Protein AF-A0A9X1ZXD3-F1 (afdb_monomer_lite)

Radius of gyration: 43.5 Å; chains: 1; bounding box: 92×56×124 Å

Structure (mmCIF, N/CA/C/O backbone):
data_AF-A0A9X1ZXD3-F1
#
_entry.id   AF-A0A9X1ZXD3-F1
#
loop_
_atom_site.group_PDB
_atom_site.id
_atom_site.type_symbol
_atom_site.label_atom_id
_atom_site.label_alt_id
_atom_site.label_comp_id
_atom_site.label_asym_id
_atom_site.label_entity_id
_atom_site.label_seq_id
_atom_site.pdbx_PDB_ins_code
_atom_site.Cartn_x
_atom_site.Cartn_y
_atom_site.Cartn_z
_atom_site.occupancy
_atom_site.B_iso_or_equiv
_atom_site.auth_seq_id
_atom_site.auth_comp_id
_atom_site.auth_asym_id
_atom_site.auth_atom_id
_atom_site.pdbx_PDB_model_num
ATOM 1 N N . MET A 1 1 ? 67.446 -4.589 7.285 1.00 44.38 1 MET A N 1
ATOM 2 C CA . MET A 1 1 ? 66.565 -4.029 8.328 1.00 44.38 1 MET A CA 1
ATOM 3 C C . MET A 1 1 ? 65.284 -4.842 8.315 1.00 44.38 1 MET A C 1
ATOM 5 O O . MET A 1 1 ? 64.485 -4.699 7.401 1.00 44.38 1 MET A O 1
ATOM 9 N N . LYS A 1 2 ? 65.212 -5.831 9.207 1.00 37.94 2 LYS A N 1
ATOM 10 C CA . LYS A 1 2 ? 64.092 -6.757 9.389 1.00 37.94 2 LYS A CA 1
ATOM 11 C C . LYS A 1 2 ? 63.775 -6.697 10.885 1.00 37.94 2 LYS A C 1
ATOM 13 O O . LYS A 1 2 ? 64.575 -7.209 11.658 1.00 37.94 2 LYS A O 1
ATOM 18 N N . ASP A 1 3 ? 62.661 -6.077 11.255 1.00 40.84 3 ASP A N 1
ATOM 19 C CA . ASP A 1 3 ? 62.151 -6.035 12.632 1.00 40.84 3 ASP A CA 1
ATOM 20 C C . ASP A 1 3 ? 60.963 -7.016 12.688 1.00 40.84 3 ASP A C 1
ATOM 22 O O . ASP A 1 3 ? 60.051 -6.931 11.869 1.00 40.84 3 ASP A O 1
ATOM 26 N N . ALA A 1 4 ? 61.058 -8.159 13.372 1.00 43.88 4 ALA A N 1
ATOM 27 C CA . ALA A 1 4 ? 60.977 -8.370 14.822 1.00 43.88 4 ALA A CA 1
ATOM 28 C C . ALA A 1 4 ? 59.548 -8.181 15.374 1.00 43.88 4 ALA A C 1
ATOM 30 O O . ALA A 1 4 ? 59.196 -7.128 15.894 1.00 43.88 4 ALA A O 1
ATOM 31 N N . VAL A 1 5 ? 58.738 -9.249 15.309 1.00 49.16 5 VAL A N 1
ATOM 32 C CA . VAL A 1 5 ? 57.587 -9.454 16.204 1.00 49.16 5 VAL A CA 1
ATOM 33 C C . VAL A 1 5 ? 57.751 -10.814 16.886 1.00 49.16 5 VAL A C 1
ATOM 35 O O . VAL A 1 5 ? 57.663 -11.872 16.270 1.00 49.16 5 VAL A O 1
ATOM 38 N N . THR A 1 6 ? 58.082 -10.697 18.166 1.00 50.41 6 THR A N 1
ATOM 39 C CA . THR A 1 6 ? 58.000 -11.617 19.305 1.00 50.41 6 THR A CA 1
ATOM 40 C C . THR A 1 6 ? 57.277 -12.955 19.099 1.00 50.41 6 THR A C 1
ATOM 42 O O . THR A 1 6 ? 56.049 -13.036 19.037 1.00 50.41 6 THR A O 1
ATOM 45 N N . GLY A 1 7 ? 58.073 -14.028 19.128 1.00 39.75 7 GLY A N 1
ATOM 46 C CA . GLY A 1 7 ? 57.625 -15.385 19.425 1.00 39.75 7 GLY A CA 1
ATOM 47 C C . GLY A 1 7 ? 57.276 -15.539 20.908 1.00 39.75 7 GLY A C 1
ATOM 48 O O . GLY A 1 7 ? 57.939 -14.979 21.778 1.00 39.75 7 GLY A O 1
ATOM 49 N N . ARG A 1 8 ? 56.200 -16.280 21.187 1.00 46.81 8 ARG A N 1
ATOM 50 C CA . ARG A 1 8 ? 55.873 -16.774 22.528 1.00 46.81 8 ARG A CA 1
ATOM 51 C C . ARG A 1 8 ? 56.602 -18.090 22.757 1.00 46.81 8 ARG A C 1
ATOM 53 O O . ARG A 1 8 ? 56.321 -19.070 22.071 1.00 46.81 8 ARG A O 1
ATOM 60 N N . ASP A 1 9 ? 57.476 -18.086 23.752 1.00 39.25 9 ASP A N 1
ATOM 61 C CA . ASP A 1 9 ? 58.086 -19.270 24.339 1.00 39.25 9 ASP A CA 1
ATOM 62 C C . ASP A 1 9 ? 57.035 -20.116 25.068 1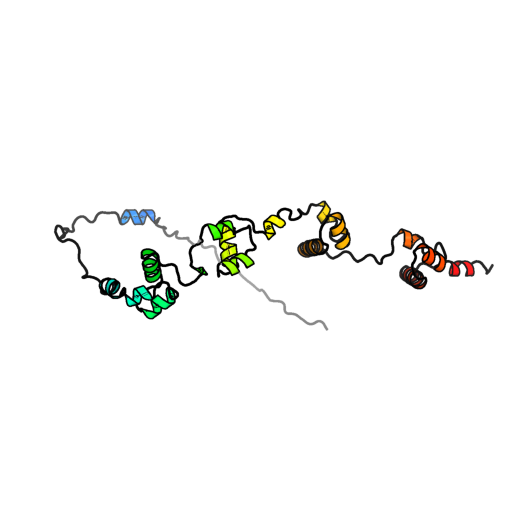.00 39.25 9 ASP A C 1
ATOM 64 O O . ASP A 1 9 ? 56.362 -19.648 25.986 1.00 39.25 9 ASP A O 1
ATOM 68 N N . PHE A 1 10 ? 56.921 -21.384 24.675 1.00 40.75 10 PHE A N 1
ATOM 69 C CA . PHE A 1 10 ? 56.277 -22.429 25.465 1.00 40.75 10 PHE A CA 1
ATOM 70 C C . PHE A 1 10 ? 57.302 -23.537 25.718 1.00 40.75 10 PHE A C 1
ATOM 72 O O . PHE A 1 10 ? 57.545 -24.412 24.891 1.00 40.75 10 PHE A O 1
ATOM 79 N N . ALA A 1 11 ? 57.898 -23.478 26.899 1.00 44.34 11 ALA A N 1
ATOM 80 C CA . ALA A 1 11 ? 58.634 -24.541 27.568 1.00 44.34 11 ALA A CA 1
ATOM 81 C C . ALA A 1 11 ? 57.957 -24.699 28.946 1.00 44.34 11 ALA A C 1
ATOM 83 O O . ALA A 1 11 ? 57.566 -23.696 29.528 1.00 44.34 11 ALA A O 1
ATOM 84 N N . ARG A 1 12 ? 57.771 -25.856 29.581 1.00 43.25 12 ARG A N 1
ATOM 85 C CA . ARG A 1 12 ? 57.983 -27.281 29.303 1.00 43.25 12 ARG A CA 1
ATOM 86 C C . ARG A 1 12 ? 57.377 -28.017 30.533 1.00 43.25 12 ARG A C 1
ATOM 88 O O . ARG A 1 12 ? 57.429 -27.448 31.616 1.00 43.25 12 ARG A O 1
ATOM 95 N N . LEU A 1 13 ? 56.970 -29.288 30.379 1.00 40.47 13 LEU A N 1
ATOM 96 C CA . LEU A 1 13 ? 56.797 -30.327 31.436 1.00 40.47 13 LEU A CA 1
ATOM 97 C C . LEU A 1 13 ? 55.589 -30.155 32.389 1.00 40.47 13 LEU A C 1
ATOM 99 O O . LEU A 1 13 ? 55.351 -29.074 32.897 1.00 40.47 13 LEU A O 1
ATOM 103 N N . GLY A 1 14 ? 54.784 -31.163 32.734 1.00 43.91 14 GLY A N 1
ATOM 104 C CA . GLY A 1 14 ? 54.810 -32.617 32.543 1.00 43.91 14 GLY A CA 1
ATOM 105 C C . GLY A 1 14 ? 53.482 -33.228 33.062 1.00 43.91 14 GLY A C 1
ATOM 106 O O . GLY A 1 14 ? 52.604 -32.477 33.490 1.00 43.91 14 GLY A O 1
ATOM 107 N N . PRO A 1 15 ? 53.295 -34.559 32.986 1.00 51.62 15 PRO A N 1
ATOM 108 C CA . PRO A 1 15 ? 51.987 -35.207 33.072 1.00 51.62 15 PRO A CA 1
ATOM 109 C C . PRO A 1 15 ? 51.584 -35.503 34.524 1.00 51.62 15 PRO A C 1
ATOM 111 O O . PRO 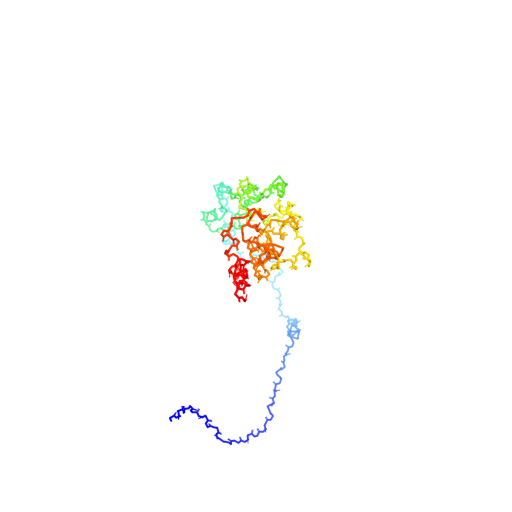A 1 15 ? 52.299 -36.187 35.252 1.00 51.62 15 PRO A O 1
ATOM 114 N N . GLY A 1 16 ? 50.425 -34.991 34.938 1.00 43.16 16 GLY A N 1
ATOM 115 C CA . GLY A 1 16 ? 49.830 -35.242 36.249 1.00 43.16 16 GLY A CA 1
ATOM 116 C C . GLY A 1 16 ? 48.650 -36.202 36.147 1.00 43.16 16 GLY A C 1
ATOM 117 O O . GLY A 1 16 ? 47.578 -35.796 35.718 1.00 43.16 16 GLY A O 1
ATOM 118 N N . ALA A 1 17 ? 48.916 -37.452 36.524 1.00 45.72 17 ALA A N 1
ATOM 119 C CA . ALA A 1 17 ? 48.040 -38.433 37.167 1.00 45.72 17 ALA A CA 1
ATOM 120 C C . ALA A 1 17 ? 46.519 -38.369 36.910 1.00 45.72 17 ALA A C 1
ATOM 122 O O . ALA A 1 17 ? 45.809 -37.489 37.400 1.00 45.72 17 ALA A O 1
ATOM 123 N N . ASP A 1 18 ? 46.032 -39.431 36.263 1.00 51.12 18 ASP A N 1
ATOM 124 C CA . ASP A 1 18 ? 44.675 -39.953 36.398 1.00 51.12 18 ASP A CA 1
ATOM 125 C C . ASP A 1 18 ? 44.270 -40.078 37.875 1.00 51.12 18 ASP A C 1
ATOM 127 O O . ASP A 1 18 ? 44.879 -40.818 38.650 1.00 51.12 18 ASP A O 1
ATOM 131 N N . ALA A 1 19 ? 43.187 -39.397 38.239 1.00 49.25 19 ALA A N 1
ATOM 132 C CA . ALA A 1 19 ? 42.372 -39.715 39.401 1.00 49.25 19 ALA A CA 1
ATOM 133 C C . ALA A 1 19 ? 40.900 -39.654 38.961 1.00 49.25 19 ALA A C 1
ATOM 135 O O . ALA A 1 19 ? 40.465 -38.612 38.454 1.00 49.25 19 ALA A O 1
ATOM 136 N N . PRO A 1 20 ? 40.111 -40.732 39.117 1.00 46.81 20 PRO A N 1
ATOM 137 C CA . PRO A 1 20 ? 38.702 -40.703 38.769 1.00 46.81 20 PRO A CA 1
ATOM 138 C C . PRO A 1 20 ? 37.976 -39.778 39.748 1.00 46.81 20 PRO A C 1
ATOM 140 O O . PRO A 1 20 ? 37.927 -40.025 40.952 1.00 46.81 20 PRO A O 1
ATOM 143 N N . ARG A 1 21 ? 37.405 -38.686 39.235 1.00 47.81 21 ARG A N 1
ATOM 144 C CA . ARG A 1 21 ? 36.412 -37.914 39.984 1.00 47.81 21 ARG A CA 1
ATOM 145 C C . ARG A 1 21 ? 35.148 -38.760 40.072 1.00 47.81 21 ARG A C 1
ATOM 147 O O . ARG A 1 21 ? 34.400 -38.839 39.102 1.00 47.81 21 ARG A O 1
ATOM 154 N N . GLU A 1 22 ? 34.922 -39.367 41.232 1.00 49.09 22 GLU A N 1
ATOM 155 C CA . GLU A 1 22 ? 33.606 -39.840 41.657 1.00 49.09 22 GLU A CA 1
ATOM 156 C C . GLU A 1 22 ? 32.599 -38.692 41.513 1.00 49.09 22 GLU A C 1
ATOM 158 O O . GLU A 1 22 ? 32.555 -37.744 42.301 1.00 49.09 22 GLU A O 1
ATOM 163 N N . THR A 1 23 ? 31.787 -38.749 40.463 1.00 48.66 23 THR A N 1
ATOM 164 C CA . THR A 1 23 ? 30.563 -37.965 40.374 1.00 48.66 23 THR A CA 1
ATOM 165 C C . THR A 1 23 ? 29.556 -38.614 41.307 1.00 48.66 23 THR A C 1
ATOM 167 O O . THR A 1 23 ? 28.852 -39.544 40.924 1.00 48.66 23 THR A O 1
ATOM 170 N N . ALA A 1 24 ? 29.505 -38.138 42.549 1.00 49.12 24 ALA A N 1
ATOM 171 C CA . ALA A 1 24 ? 28.394 -38.416 43.443 1.00 49.12 24 ALA A CA 1
ATOM 172 C C . ALA A 1 24 ? 27.108 -37.855 42.808 1.00 49.12 24 ALA A C 1
ATOM 174 O O . ALA A 1 24 ? 26.827 -36.655 42.884 1.00 49.12 24 ALA A O 1
ATOM 175 N N . GLU A 1 25 ? 26.352 -38.718 42.129 1.00 52.53 25 GLU A N 1
ATOM 176 C CA . GLU A 1 25 ? 24.991 -38.431 41.693 1.00 52.53 25 GLU A CA 1
ATOM 177 C C . GLU A 1 25 ? 24.150 -38.132 42.937 1.00 52.53 25 GLU A C 1
ATOM 179 O O . GLU A 1 25 ? 23.844 -39.004 43.749 1.00 52.53 25 GLU A O 1
ATOM 184 N N . LYS A 1 26 ? 23.807 -36.856 43.128 1.00 54.88 26 LYS A N 1
ATOM 185 C CA . LYS A 1 26 ? 22.839 -36.456 44.148 1.00 54.88 26 LYS A CA 1
ATOM 186 C C . LYS A 1 26 ? 21.489 -37.076 43.773 1.00 54.88 26 LYS A C 1
ATOM 188 O O . LYS A 1 26 ? 21.043 -36.838 42.650 1.00 54.88 26 LYS A O 1
ATOM 193 N N . PRO A 1 27 ? 20.808 -37.802 44.676 1.00 53.09 27 PRO A N 1
ATOM 194 C CA . PRO A 1 27 ? 19.500 -38.358 44.376 1.00 53.09 27 PRO A CA 1
ATOM 195 C C . PRO A 1 27 ? 18.504 -37.205 44.226 1.00 53.09 27 PRO A C 1
ATOM 197 O O . PRO A 1 27 ? 18.079 -36.582 45.199 1.00 53.09 27 PRO A O 1
ATOM 200 N N . THR A 1 28 ? 18.151 -36.879 42.986 1.00 61.16 28 THR A N 1
ATOM 201 C CA . THR A 1 28 ? 17.033 -35.998 42.664 1.00 61.16 28 THR A CA 1
ATOM 202 C C . THR A 1 28 ? 15.752 -36.744 42.993 1.00 61.16 28 THR A C 1
ATOM 204 O O . THR A 1 28 ? 15.216 -37.497 42.183 1.00 61.16 28 THR A O 1
ATOM 207 N N . LEU A 1 29 ? 15.256 -36.536 44.213 1.00 59.53 29 LEU A N 1
ATOM 208 C CA . LEU A 1 29 ? 13.895 -36.908 44.576 1.00 59.53 29 LEU A CA 1
ATOM 209 C C . LEU A 1 29 ? 12.948 -36.281 43.547 1.00 59.53 29 LEU A C 1
ATOM 211 O O . LEU A 1 29 ? 12.863 -35.056 43.419 1.00 59.53 29 LEU A O 1
ATOM 215 N N . ARG A 1 30 ? 12.275 -37.133 42.766 1.00 64.06 30 ARG A N 1
ATOM 216 C CA . ARG A 1 30 ? 11.235 -36.708 41.826 1.00 64.06 30 ARG A CA 1
ATOM 217 C C . ARG A 1 30 ? 10.173 -35.975 42.637 1.00 64.06 30 ARG A C 1
ATOM 219 O O . ARG A 1 30 ? 9.709 -36.497 43.645 1.00 64.06 30 ARG A O 1
ATOM 226 N N . PHE A 1 31 ? 9.791 -34.784 42.188 1.00 56.19 31 PHE A N 1
ATOM 227 C CA . PHE A 1 31 ? 8.790 -33.924 42.829 1.00 56.19 31 PHE A CA 1
ATOM 228 C C . PHE A 1 31 ? 7.513 -34.691 43.239 1.00 56.19 31 PHE A C 1
ATOM 230 O O . PHE A 1 31 ? 6.941 -34.430 44.294 1.00 56.19 31 PHE A O 1
ATOM 237 N N . ASP A 1 32 ? 7.146 -35.719 42.473 1.00 58.44 32 ASP A N 1
ATOM 238 C CA . ASP A 1 32 ? 6.006 -36.601 42.735 1.00 58.44 32 ASP A CA 1
ATOM 239 C C . ASP A 1 32 ? 6.130 -37.414 44.043 1.00 58.44 32 ASP A C 1
ATOM 241 O O . ASP A 1 32 ? 5.133 -37.631 44.731 1.00 58.44 32 ASP A O 1
ATOM 245 N N . GLN A 1 33 ? 7.344 -37.819 44.443 1.00 60.97 33 GLN A N 1
ATOM 246 C CA . GLN A 1 33 ? 7.588 -38.510 45.721 1.00 60.97 33 GLN A CA 1
ATOM 247 C C . GLN A 1 33 ? 7.460 -37.566 46.924 1.00 60.97 33 GLN A C 1
ATOM 249 O O . GLN A 1 33 ? 7.032 -37.992 47.995 1.00 60.97 33 GLN A O 1
ATOM 254 N N . LEU A 1 34 ? 7.766 -36.278 46.746 1.00 58.00 34 LEU A N 1
ATOM 255 C CA . LEU A 1 34 ? 7.649 -35.274 47.806 1.00 58.00 34 LEU A CA 1
ATOM 256 C C . LEU A 1 34 ? 6.178 -34.973 48.142 1.00 58.00 34 LEU A C 1
ATOM 258 O O . LEU A 1 34 ? 5.826 -34.781 49.304 1.00 58.00 34 LEU A O 1
ATOM 262 N N . ILE A 1 35 ? 5.306 -34.985 47.129 1.00 62.28 35 ILE A N 1
ATOM 263 C CA . ILE A 1 35 ? 3.857 -34.810 47.304 1.00 62.28 35 ILE A CA 1
ATOM 264 C C . ILE A 1 35 ? 3.244 -36.006 48.043 1.00 62.28 35 ILE A C 1
ATOM 266 O O . ILE A 1 35 ? 2.410 -35.815 48.927 1.00 62.28 35 ILE A O 1
ATOM 270 N N . ALA A 1 36 ? 3.696 -37.228 47.748 1.00 59.53 36 ALA A N 1
ATOM 271 C CA . ALA A 1 36 ? 3.225 -38.431 48.437 1.00 59.53 36 ALA A CA 1
ATOM 272 C C . ALA A 1 36 ? 3.595 -38.441 49.933 1.00 59.53 36 ALA A C 1
ATOM 274 O O . ALA A 1 36 ? 2.821 -38.924 50.757 1.00 59.53 36 ALA A O 1
ATOM 275 N N . GLN A 1 37 ? 4.741 -37.860 50.301 1.00 57.69 37 GLN A N 1
ATOM 276 C CA . GLN A 1 37 ? 5.218 -37.823 51.687 1.00 57.69 37 GLN A CA 1
ATOM 277 C C . GLN A 1 37 ? 4.507 -36.766 52.554 1.00 57.69 37 GLN A C 1
ATOM 279 O O . GLN A 1 37 ? 4.469 -36.897 53.775 1.00 57.69 37 GLN A O 1
ATOM 284 N N . LEU A 1 38 ? 3.890 -35.754 51.933 1.00 58.75 38 LEU A N 1
ATOM 285 C CA . LEU A 1 38 ? 3.085 -34.722 52.606 1.00 58.75 38 LEU A CA 1
ATOM 286 C C . LEU A 1 38 ? 1.583 -35.058 52.671 1.00 58.75 38 LEU A C 1
ATOM 288 O O . LEU A 1 38 ? 0.823 -34.329 53.303 1.00 58.75 38 LEU A O 1
ATOM 292 N N . ALA A 1 39 ? 1.151 -36.153 52.041 1.00 52.59 39 ALA A N 1
ATOM 293 C CA . ALA A 1 39 ? -0.245 -36.591 51.990 1.00 52.59 39 ALA A CA 1
ATOM 294 C C . ALA A 1 39 ? -0.632 -37.584 53.109 1.00 52.59 39 ALA A C 1
ATOM 296 O O . ALA A 1 39 ? -1.693 -38.204 53.040 1.00 52.59 39 ALA A O 1
ATOM 297 N N . ALA A 1 40 ? 0.200 -37.753 54.142 1.00 52.34 40 ALA A N 1
ATOM 298 C CA . ALA A 1 40 ? -0.186 -38.510 55.330 1.00 52.34 40 ALA A CA 1
ATOM 299 C C . ALA A 1 40 ? -1.170 -37.678 56.182 1.00 52.34 40 ALA A C 1
ATOM 301 O O . ALA A 1 40 ? -0.837 -36.552 56.562 1.00 52.34 40 ALA A O 1
ATOM 302 N N . PRO A 1 41 ? -2.371 -38.187 56.514 1.00 50.78 41 PRO A N 1
ATOM 303 C CA . PRO A 1 41 ? -3.299 -37.461 57.366 1.00 50.78 41 PRO A CA 1
ATOM 304 C C . PRO A 1 41 ? -2.765 -37.459 58.801 1.00 50.78 41 PRO A C 1
ATOM 306 O O . PRO A 1 41 ? -2.709 -38.500 59.458 1.00 50.78 41 PRO A O 1
ATOM 309 N N . ALA A 1 42 ? -2.388 -36.281 59.301 1.00 45.31 42 ALA A N 1
ATOM 310 C CA . ALA A 1 42 ? -2.173 -36.065 60.724 1.00 45.31 42 ALA A CA 1
ATOM 311 C C . ALA A 1 42 ? -3.496 -36.338 61.459 1.00 45.31 42 ALA A C 1
ATOM 313 O O . ALA A 1 42 ? -4.389 -35.495 61.527 1.00 45.31 42 ALA A O 1
ATOM 314 N N . SER A 1 43 ? -3.641 -37.562 61.958 1.00 54.66 43 SER A N 1
ATOM 315 C CA . SER A 1 43 ? -4.737 -37.951 62.834 1.00 54.66 43 SER A CA 1
ATOM 316 C C . SER A 1 43 ? -4.493 -37.313 64.197 1.00 54.66 43 SER A C 1
ATOM 318 O O . SER A 1 43 ? -3.499 -37.632 64.845 1.00 54.66 43 SER A O 1
ATOM 320 N N . GLY A 1 44 ? -5.385 -36.419 64.627 1.00 56.12 44 GLY A N 1
ATOM 321 C CA . GLY A 1 44 ? -5.430 -35.982 66.025 1.00 56.12 44 GLY A CA 1
ATOM 322 C C . GLY A 1 44 ? -5.404 -34.479 66.285 1.00 56.12 44 GLY A C 1
ATOM 323 O O . GLY A 1 44 ? -4.739 -34.051 67.223 1.00 56.12 44 GLY A O 1
ATOM 324 N N . VAL A 1 45 ? -6.158 -33.671 65.537 1.00 48.41 45 VAL A N 1
ATOM 325 C CA . VAL A 1 45 ? -6.558 -32.345 66.034 1.00 48.41 45 VAL A CA 1
ATOM 326 C C . VAL A 1 45 ? -8.078 -32.274 66.002 1.00 48.41 45 VAL A C 1
ATOM 328 O O . VAL A 1 45 ? -8.684 -32.343 64.936 1.00 48.41 45 VAL A O 1
ATOM 331 N N . ALA A 1 46 ? -8.693 -32.212 67.183 1.00 48.31 46 ALA A N 1
ATOM 332 C CA . ALA A 1 46 ? -10.124 -31.990 67.319 1.00 48.31 46 ALA A CA 1
ATOM 333 C C . ALA A 1 46 ? -10.485 -30.645 66.674 1.00 48.31 46 ALA A C 1
ATOM 335 O O . ALA A 1 46 ? -9.904 -29.620 67.024 1.00 48.31 46 ALA A O 1
ATOM 336 N N . ASP A 1 47 ? -11.419 -30.672 65.727 1.00 48.34 47 ASP A N 1
ATOM 337 C CA . ASP A 1 47 ? -11.979 -29.505 65.048 1.00 48.34 47 ASP A CA 1
ATOM 338 C C . ASP A 1 47 ? -12.949 -28.770 65.992 1.00 48.34 47 ASP A C 1
ATOM 340 O O . ASP A 1 47 ? -14.043 -29.282 66.256 1.00 48.34 47 ASP A O 1
ATOM 344 N N . PRO A 1 48 ? -12.613 -27.576 66.519 1.00 51.34 48 PRO A N 1
ATOM 345 C CA . PRO A 1 48 ? -13.532 -26.805 67.329 1.00 51.34 48 PRO A CA 1
ATOM 346 C C . PRO A 1 48 ? -14.285 -25.829 66.421 1.00 51.34 48 PRO A C 1
ATOM 348 O O . PRO A 1 48 ? -14.136 -24.616 66.553 1.00 51.34 48 PRO A O 1
ATOM 351 N N . SER A 1 49 ? -15.058 -26.320 65.449 1.00 52.34 49 SER A N 1
ATOM 352 C CA . SER A 1 49 ? -15.886 -25.425 64.630 1.00 52.34 49 SER A CA 1
ATOM 353 C C . SER A 1 49 ? -17.148 -26.045 64.027 1.00 52.34 49 SER A C 1
ATOM 355 O O . SER A 1 49 ? -17.570 -25.694 62.930 1.00 52.34 49 SER A O 1
ATOM 357 N N . HIS A 1 50 ? -17.865 -26.862 64.799 1.00 47.91 50 HIS A N 1
ATOM 358 C CA . HIS A 1 50 ? -19.299 -27.050 64.560 1.00 47.91 50 HIS A CA 1
ATOM 359 C C . HIS A 1 50 ? -20.081 -25.941 65.281 1.00 47.91 50 HIS A C 1
ATOM 361 O O . HIS A 1 50 ? -20.424 -26.087 66.450 1.00 47.91 50 HIS A O 1
ATOM 367 N N . GLY A 1 51 ? -20.352 -24.819 64.598 1.00 46.72 51 GLY A N 1
ATOM 368 C CA . GLY A 1 51 ? -21.404 -23.894 65.055 1.00 46.72 51 GLY A CA 1
ATOM 369 C C . GLY A 1 51 ? -21.187 -22.384 64.937 1.00 46.72 51 GLY A C 1
ATOM 370 O O . GLY A 1 51 ? -21.960 -21.645 65.538 1.00 46.72 51 GLY A O 1
ATOM 371 N N . GLN A 1 52 ? -20.209 -21.875 64.183 1.00 46.28 52 GLN A N 1
ATOM 372 C CA . GLN A 1 52 ? -20.130 -20.429 63.925 1.00 46.28 52 GLN A CA 1
ATOM 373 C C . GLN A 1 52 ? -19.946 -20.138 62.438 1.00 46.28 52 GLN A C 1
ATOM 375 O O . GLN A 1 52 ? -18.882 -20.352 61.862 1.00 46.28 52 GLN A O 1
ATOM 380 N N . ALA A 1 53 ? -21.011 -19.623 61.817 1.00 44.62 53 ALA A N 1
ATOM 381 C CA . ALA A 1 53 ? -20.962 -19.032 60.489 1.00 44.62 53 ALA A CA 1
ATOM 382 C C . ALA A 1 53 ? -19.836 -17.987 60.442 1.00 44.62 53 ALA A C 1
ATOM 384 O O . ALA A 1 53 ? -19.822 -17.024 61.210 1.00 44.62 53 ALA A O 1
ATOM 385 N N . GLY A 1 54 ? -18.863 -18.210 59.561 1.00 45.69 54 GLY A N 1
ATOM 386 C CA . GLY A 1 54 ? -17.640 -17.426 59.505 1.00 45.69 54 GLY A CA 1
ATOM 387 C C . GLY A 1 54 ? -17.886 -15.932 59.292 1.00 45.69 54 GLY A C 1
ATOM 388 O O . GLY A 1 54 ? -18.269 -15.501 58.207 1.00 45.69 54 GLY A O 1
ATOM 389 N N . ARG A 1 55 ? -17.538 -15.125 60.296 1.00 56.75 55 ARG A N 1
ATOM 390 C CA . ARG A 1 55 ? -17.059 -13.750 60.104 1.00 56.75 55 ARG A CA 1
ATOM 391 C C . ARG A 1 55 ? -15.815 -13.527 60.958 1.00 56.75 55 ARG A C 1
ATOM 393 O O . ARG A 1 55 ? -15.905 -13.085 62.094 1.00 56.75 55 ARG A O 1
ATOM 400 N N . ARG A 1 56 ? -14.640 -13.861 60.407 1.00 51.97 56 ARG A N 1
ATOM 401 C CA . ARG A 1 56 ? -13.340 -13.635 61.074 1.00 51.97 56 ARG A CA 1
ATOM 402 C C . ARG A 1 56 ? -12.826 -12.195 60.972 1.00 51.97 56 ARG A C 1
ATOM 404 O O . ARG A 1 56 ? -11.992 -11.794 61.768 1.00 51.97 56 ARG A O 1
ATOM 411 N N . TYR A 1 57 ? -13.340 -11.412 60.032 1.00 48.34 57 TYR A N 1
ATOM 412 C CA . TYR A 1 57 ? -13.103 -9.976 59.943 1.00 48.34 57 TYR A CA 1
ATOM 413 C C . TYR A 1 57 ? -14.470 -9.294 59.853 1.00 48.34 57 TYR A C 1
ATOM 415 O O . TYR A 1 57 ? -15.347 -9.771 59.128 1.00 48.34 57 TYR A O 1
ATOM 423 N N . GLY A 1 58 ? -14.666 -8.196 60.592 1.00 54.62 58 GLY A N 1
ATOM 424 C CA . GLY A 1 58 ? -15.765 -7.266 60.310 1.00 54.62 58 GLY A CA 1
ATOM 425 C C . GLY A 1 58 ? -15.688 -6.772 58.855 1.00 54.62 58 GLY A C 1
ATOM 426 O O . GLY A 1 58 ? -14.666 -7.008 58.201 1.00 54.62 58 GLY A O 1
ATOM 427 N N . PRO A 1 59 ? -16.733 -6.107 58.323 1.00 53.19 59 PRO A N 1
ATOM 428 C CA . PRO A 1 59 ? -16.698 -5.595 56.956 1.00 53.19 59 PRO A CA 1
ATOM 429 C C . PRO A 1 59 ? -15.411 -4.798 56.779 1.00 53.19 59 PRO A C 1
ATOM 431 O O . PRO A 1 59 ? -15.104 -3.900 57.568 1.00 53.19 59 PRO A O 1
ATOM 434 N N . SER A 1 60 ? -14.607 -5.187 55.795 1.00 55.28 60 SER A N 1
ATOM 435 C CA . SER A 1 60 ? -13.332 -4.524 55.573 1.00 55.28 60 SER A CA 1
ATOM 436 C C . SER A 1 60 ? -13.596 -3.029 55.352 1.00 55.28 60 SER A C 1
ATOM 438 O O . SER A 1 60 ? -14.586 -2.654 54.721 1.00 55.28 60 SER A O 1
ATOM 440 N N . ILE A 1 61 ? -12.706 -2.140 55.808 1.00 54.78 61 ILE A N 1
ATOM 441 C CA . ILE A 1 61 ? -12.808 -0.692 55.508 1.00 54.78 61 ILE A CA 1
ATOM 442 C C . ILE A 1 61 ? -12.942 -0.443 53.984 1.00 54.78 61 ILE A C 1
ATOM 444 O O . ILE A 1 61 ? -13.492 0.564 53.540 1.00 54.78 61 ILE A O 1
ATOM 448 N N . ARG A 1 62 ? -12.489 -1.404 53.165 1.00 50.97 62 ARG A N 1
ATOM 449 C CA . ARG A 1 62 ? -12.606 -1.430 51.701 1.00 50.97 62 ARG A CA 1
ATOM 450 C C . ARG A 1 62 ? -13.994 -1.817 51.164 1.00 50.97 62 ARG A C 1
ATOM 452 O O . ARG A 1 62 ? -14.271 -1.538 50.003 1.00 50.97 62 ARG A O 1
ATOM 459 N N . GLU A 1 63 ? -14.840 -2.482 51.945 1.00 48.31 63 GLU A N 1
ATOM 460 C CA . GLU A 1 63 ? -16.218 -2.835 51.570 1.00 48.31 63 GLU A CA 1
ATOM 461 C C . GLU A 1 63 ? -17.189 -1.712 51.919 1.00 48.31 63 GLU A C 1
ATOM 463 O O . GLU A 1 63 ? -17.950 -1.296 51.052 1.00 48.31 63 GLU A O 1
ATOM 468 N N . ALA A 1 64 ? -17.079 -1.131 53.118 1.00 51.31 64 ALA A N 1
ATOM 469 C CA . ALA A 1 64 ? -17.886 0.025 53.519 1.00 51.31 64 ALA A CA 1
ATOM 470 C C . ALA A 1 64 ? -17.628 1.276 52.649 1.00 51.31 64 ALA A C 1
ATOM 472 O O . ALA A 1 64 ? -18.476 2.162 52.545 1.00 51.31 64 ALA A O 1
ATOM 473 N N . SER A 1 65 ? -16.464 1.358 51.994 1.00 56.94 65 SER A N 1
ATOM 474 C CA . SER A 1 65 ? -16.120 2.469 51.104 1.00 56.94 65 SER A CA 1
ATOM 475 C C . SER A 1 65 ? -16.750 2.371 49.710 1.00 56.94 65 SER A C 1
ATOM 477 O O . SER A 1 65 ? -16.984 3.412 49.101 1.00 56.94 65 SER A O 1
ATOM 479 N N . LYS A 1 66 ? -17.090 1.170 49.216 1.00 56.09 66 LYS A N 1
ATOM 480 C CA . LYS A 1 66 ? -17.652 0.981 47.863 1.00 56.09 66 LYS A CA 1
ATOM 481 C C . LYS A 1 66 ? -19.036 1.609 47.691 1.00 56.09 66 LYS A C 1
ATOM 483 O O . LYS A 1 66 ? -19.312 2.155 46.625 1.00 56.09 66 LYS A O 1
ATOM 488 N N . ASP A 1 67 ? -19.874 1.565 48.724 1.00 56.31 67 ASP A N 1
ATOM 489 C CA . ASP A 1 67 ? -21.244 2.094 48.658 1.00 56.31 67 ASP A CA 1
ATOM 490 C C . ASP A 1 67 ? -21.293 3.613 48.877 1.00 56.31 67 ASP A C 1
ATOM 492 O O . ASP A 1 67 ? -22.099 4.303 48.259 1.00 56.31 67 ASP A O 1
ATOM 496 N N . ARG A 1 68 ? -20.359 4.174 49.660 1.00 62.56 68 ARG A N 1
ATOM 497 C CA . ARG A 1 68 ? -20.243 5.631 49.887 1.00 62.56 68 ARG A CA 1
ATOM 498 C C . ARG A 1 68 ? -19.690 6.396 48.673 1.00 62.56 68 ARG A C 1
ATOM 500 O O . ARG A 1 68 ? -19.783 7.616 48.603 1.00 62.56 68 ARG A O 1
ATOM 507 N N . GLN A 1 69 ? -19.102 5.687 47.718 1.00 69.38 69 GLN A N 1
ATOM 508 C CA . GLN A 1 69 ? -18.422 6.255 46.554 1.00 69.38 69 GLN A CA 1
ATOM 509 C C . GLN A 1 69 ? -19.353 6.558 45.368 1.00 69.38 69 GLN A C 1
ATOM 511 O O . GLN A 1 69 ? -19.021 7.403 44.536 1.00 69.38 69 GLN A O 1
ATOM 516 N N . TRP A 1 70 ? -20.517 5.907 45.281 1.00 81.69 70 TRP A N 1
ATOM 517 C CA . TRP A 1 70 ? -21.476 6.077 44.182 1.00 81.69 70 TRP A CA 1
ATOM 518 C C . TRP A 1 70 ? -22.616 7.025 44.556 1.00 81.69 70 TRP A C 1
ATOM 520 O O . TRP A 1 70 ? -23.783 6.640 44.547 1.00 81.69 70 TRP A O 1
ATOM 530 N N . THR A 1 71 ? -22.274 8.270 44.881 1.00 83.88 71 THR A N 1
ATOM 531 C CA . THR A 1 71 ? -23.269 9.332 45.070 1.00 83.88 71 THR A CA 1
ATOM 532 C C . THR A 1 71 ? -23.877 9.755 43.721 1.00 83.88 71 THR A C 1
ATOM 534 O O . THR A 1 71 ? -23.255 9.523 42.674 1.00 83.88 71 THR A O 1
ATOM 537 N N . PRO A 1 72 ? -25.073 10.373 43.696 1.00 82.31 72 PRO A N 1
ATOM 538 C CA . PRO A 1 72 ? -25.694 10.864 42.462 1.00 82.31 72 PRO A CA 1
ATOM 539 C C . PRO A 1 72 ? -24.774 11.782 41.640 1.00 82.31 72 PRO A C 1
ATOM 541 O O . PRO A 1 72 ? -24.739 11.685 40.413 1.00 82.31 72 PRO A O 1
ATOM 544 N N . GLU A 1 73 ? -23.956 12.600 42.304 1.00 83.50 73 GLU A N 1
ATOM 545 C CA . GLU A 1 73 ? -22.981 13.496 41.671 1.00 83.50 73 GLU A CA 1
ATOM 546 C C . GLU A 1 73 ? -21.888 12.700 40.948 1.00 83.50 73 GLU A C 1
ATOM 548 O O . GLU A 1 73 ? -21.530 13.006 39.812 1.00 83.50 73 GLU A O 1
ATOM 553 N N . ASN A 1 74 ? -21.391 11.628 41.571 1.00 84.88 74 ASN A N 1
ATOM 554 C CA . ASN A 1 74 ? -20.375 10.759 40.980 1.00 84.88 74 ASN A CA 1
ATOM 555 C C . ASN A 1 74 ? -20.933 9.899 39.840 1.00 84.88 74 ASN A C 1
ATOM 557 O O . ASN A 1 74 ? -20.207 9.583 38.896 1.00 84.88 74 ASN A O 1
ATOM 561 N N . ILE A 1 75 ? -22.220 9.550 39.895 1.00 84.44 75 ILE A N 1
ATOM 562 C CA . ILE A 1 75 ? -22.920 8.883 38.793 1.00 84.44 75 ILE A CA 1
ATOM 563 C C . ILE A 1 75 ? -23.073 9.839 37.603 1.00 84.44 75 ILE A C 1
ATOM 565 O O . ILE A 1 75 ? -22.825 9.423 36.474 1.00 84.44 75 ILE A O 1
ATOM 569 N N . ALA A 1 76 ? -23.381 11.120 37.837 1.00 85.44 76 ALA A N 1
ATOM 570 C CA . ALA A 1 76 ? -23.489 12.134 36.782 1.00 85.44 76 ALA A CA 1
ATOM 571 C C . ALA A 1 76 ? -22.157 12.404 36.044 1.00 85.44 76 ALA A C 1
ATOM 573 O O . ALA A 1 76 ? -22.146 12.861 34.899 1.00 85.44 76 ALA A O 1
ATOM 574 N N . LEU A 1 77 ? -21.014 12.088 36.667 1.00 83.69 77 LEU A N 1
ATOM 575 C CA . LEU A 1 77 ? -19.699 12.163 36.020 1.00 83.69 77 LEU A CA 1
ATOM 576 C C . LEU A 1 77 ? -19.454 11.026 35.011 1.00 83.69 77 LEU A C 1
ATOM 578 O O . LEU A 1 77 ? -18.608 11.169 34.120 1.00 83.69 77 LEU A O 1
ATOM 582 N N . LEU A 1 78 ? -20.168 9.900 35.127 1.00 81.94 78 LEU A N 1
ATOM 583 C CA . LEU A 1 78 ? -20.027 8.760 34.220 1.00 81.94 78 LEU A CA 1
ATOM 584 C C . LEU A 1 78 ? -20.567 9.122 32.832 1.00 81.94 78 LEU A C 1
ATOM 586 O O . LEU A 1 78 ? -21.701 9.557 32.689 1.00 81.94 78 LEU A O 1
ATOM 590 N N . GLY A 1 79 ? -19.757 8.922 31.789 1.00 76.12 79 GLY A N 1
ATOM 591 C CA . GLY A 1 79 ? -20.136 9.230 30.402 1.00 76.12 79 GLY A CA 1
ATOM 592 C C . GLY A 1 79 ? -19.845 10.668 29.956 1.00 76.12 79 GLY A C 1
ATOM 593 O O . GLY A 1 79 ? -19.720 10.897 28.755 1.00 76.12 79 GLY A O 1
ATOM 594 N N . THR A 1 80 ? -19.631 11.598 30.892 1.00 83.88 80 THR A N 1
ATOM 595 C CA . THR A 1 80 ? -19.222 12.987 30.602 1.00 83.88 80 THR A CA 1
ATOM 596 C C . THR A 1 80 ? -17.711 13.101 30.388 1.00 83.88 80 THR A C 1
ATOM 598 O O . THR A 1 80 ? -17.246 13.793 29.484 1.00 83.88 80 THR A O 1
ATOM 601 N N . MET A 1 81 ? -16.923 12.397 31.204 1.00 81.38 81 MET A N 1
ATOM 602 C CA . MET A 1 81 ? -15.456 12.393 31.144 1.00 81.38 81 MET A CA 1
ATOM 603 C C . MET A 1 81 ? -14.923 10.967 30.975 1.00 81.38 81 MET A C 1
ATOM 605 O O . MET A 1 81 ? -15.651 9.990 31.154 1.00 81.38 81 MET A O 1
ATOM 609 N N . ALA A 1 82 ? -13.643 10.818 30.621 1.00 84.44 82 ALA A N 1
ATOM 610 C CA . ALA A 1 82 ? -13.043 9.490 30.513 1.00 84.44 82 ALA A CA 1
ATOM 611 C C . ALA A 1 82 ? -13.035 8.778 31.879 1.00 84.44 82 ALA A C 1
ATOM 613 O O . ALA A 1 82 ? -12.681 9.386 32.888 1.00 84.44 82 ALA A O 1
ATOM 614 N N . ASP A 1 83 ? -13.334 7.474 31.902 1.00 84.25 83 ASP A N 1
ATOM 615 C CA . ASP A 1 83 ? -13.435 6.664 33.132 1.00 84.25 83 ASP A CA 1
ATOM 616 C C . ASP A 1 83 ? -12.181 6.784 34.035 1.00 84.25 83 ASP A C 1
ATOM 618 O O . ASP A 1 83 ? -12.280 6.776 35.261 1.00 84.25 83 ASP A O 1
ATOM 622 N N . ALA A 1 84 ? -10.993 6.978 33.446 1.00 84.94 84 ALA A N 1
ATOM 623 C CA . ALA A 1 84 ? -9.746 7.211 34.180 1.00 84.94 84 ALA A CA 1
ATOM 624 C C . ALA A 1 84 ? -9.686 8.582 34.886 1.00 84.94 84 ALA A C 1
ATOM 626 O O . ALA A 1 84 ? -9.104 8.699 35.962 1.00 84.94 84 ALA A O 1
ATOM 627 N N . GLN A 1 85 ? -10.276 9.623 34.294 1.00 85.69 85 GLN A N 1
ATOM 628 C CA . GLN A 1 85 ? -10.385 10.946 34.915 1.00 85.69 85 GLN A CA 1
ATOM 629 C C . GLN A 1 85 ? -11.430 10.932 36.031 1.00 85.69 85 GLN A C 1
ATOM 631 O O . GLN A 1 85 ? -11.188 11.501 37.092 1.00 85.69 85 GLN A O 1
ATOM 636 N N . VAL A 1 86 ? -12.544 10.220 35.826 1.00 86.00 86 VAL A N 1
ATOM 637 C CA . VAL A 1 86 ? -13.568 10.009 36.859 1.00 86.00 86 VAL A CA 1
ATOM 638 C C . VAL A 1 86 ? -12.970 9.274 38.062 1.00 86.00 86 VAL A C 1
ATOM 640 O O . VAL A 1 86 ? -13.129 9.724 39.191 1.00 86.00 86 VAL A O 1
ATOM 643 N N . ALA A 1 87 ? -12.184 8.217 37.833 1.00 86.88 87 ALA A N 1
ATOM 644 C CA . ALA A 1 87 ? -11.485 7.495 38.898 1.00 86.88 87 ALA A CA 1
ATOM 645 C C . ALA A 1 87 ? -10.537 8.394 39.715 1.00 86.88 87 ALA A C 1
ATOM 647 O O . ALA A 1 87 ? -10.522 8.324 40.944 1.00 86.88 87 ALA A O 1
ATOM 648 N N . LYS A 1 88 ? -9.783 9.278 39.045 1.00 86.75 88 LYS A N 1
ATOM 649 C CA . LYS A 1 88 ? -8.916 10.261 39.717 1.00 86.75 88 LYS A CA 1
ATOM 650 C C . LYS A 1 88 ? -9.707 11.296 40.516 1.00 86.75 88 LYS A C 1
ATOM 652 O O . LYS A 1 88 ? -9.253 11.694 41.580 1.00 86.75 88 LYS A O 1
ATOM 657 N N . ARG A 1 89 ? -10.863 11.732 40.004 1.00 85.06 89 ARG A N 1
ATOM 658 C CA . ARG A 1 89 ? -11.698 12.765 40.631 1.00 85.06 89 ARG A CA 1
ATOM 659 C C . ARG A 1 89 ? -12.438 12.255 41.863 1.00 85.06 89 ARG A C 1
ATOM 661 O O . ARG A 1 89 ? -12.540 12.991 42.834 1.00 85.06 89 ARG A O 1
ATOM 668 N N . ILE A 1 90 ? -12.935 11.020 41.821 1.00 83.62 90 ILE A N 1
ATOM 669 C CA . ILE A 1 90 ? -13.629 10.415 42.964 1.00 83.62 90 ILE A CA 1
ATOM 670 C C . ILE A 1 90 ? -12.622 9.974 44.039 1.00 83.62 90 ILE A C 1
ATOM 672 O O . ILE A 1 90 ? -12.901 10.103 45.225 1.00 83.62 90 ILE A O 1
ATOM 676 N N . GLY A 1 91 ? -11.433 9.511 43.631 1.00 77.38 91 GLY A N 1
ATOM 677 C CA . GLY A 1 91 ? -10.382 9.070 44.548 1.00 77.38 91 GLY A CA 1
ATOM 678 C C . GLY A 1 91 ? -10.703 7.725 45.214 1.00 77.38 91 GLY A C 1
ATOM 679 O O . GLY A 1 91 ? -11.835 7.429 45.579 1.00 77.38 91 GLY A O 1
ATOM 680 N N . GLY A 1 92 ? -9.703 6.850 45.344 1.00 78.69 92 GLY A N 1
ATOM 681 C CA . GLY A 1 92 ? -9.881 5.537 45.987 1.00 78.69 92 GLY A CA 1
ATOM 682 C C . GLY A 1 92 ? -10.615 4.478 45.148 1.00 78.69 92 GLY A C 1
ATOM 683 O O . GLY A 1 92 ? -10.850 3.375 45.641 1.00 78.69 92 GLY A O 1
ATOM 684 N N . ILE A 1 93 ? -10.926 4.769 43.878 1.00 80.38 93 ILE A N 1
ATOM 685 C CA . ILE A 1 93 ? -11.587 3.843 42.946 1.00 80.38 93 ILE A CA 1
ATOM 686 C C . ILE A 1 93 ? -10.654 3.511 41.786 1.00 80.38 93 ILE A C 1
ATOM 688 O O . ILE A 1 93 ? -10.063 4.393 41.166 1.00 80.38 93 ILE A O 1
ATOM 692 N N . SER A 1 94 ? -10.551 2.225 41.448 1.00 82.94 94 SER A N 1
ATOM 693 C CA . SER A 1 94 ? -9.885 1.796 40.215 1.00 82.94 94 SER A CA 1
ATOM 694 C C . SER A 1 94 ? -10.729 2.150 38.990 1.00 82.94 94 SER A C 1
ATOM 696 O O . SER A 1 94 ? -11.950 1.979 38.995 1.00 82.94 94 SER A O 1
ATOM 698 N N . PHE A 1 95 ? -10.082 2.550 37.893 1.00 82.38 95 PHE A N 1
ATOM 699 C CA . PHE A 1 95 ? -10.765 2.829 36.625 1.00 82.38 95 PHE A CA 1
ATOM 700 C C . PHE A 1 95 ? -11.613 1.640 36.129 1.00 82.38 95 PHE A C 1
ATOM 702 O O . PHE A 1 95 ? -12.652 1.853 35.511 1.00 82.38 95 PHE A O 1
ATOM 709 N N . ILE A 1 96 ? -11.223 0.396 36.444 1.00 84.31 96 ILE A N 1
ATOM 710 C CA . ILE A 1 96 ? -11.995 -0.813 36.110 1.00 84.31 96 ILE A CA 1
ATOM 711 C C . ILE A 1 96 ? -13.335 -0.837 36.854 1.00 84.31 96 ILE A C 1
ATOM 713 O O . ILE A 1 96 ? -14.356 -1.215 36.284 1.00 84.31 96 ILE A O 1
ATOM 717 N N . THR A 1 97 ? -13.363 -0.417 38.119 1.00 86.00 97 THR A N 1
ATOM 718 C CA . THR A 1 97 ? -14.599 -0.346 38.911 1.00 86.00 97 THR A CA 1
ATOM 719 C C . THR A 1 97 ? -15.538 0.721 38.348 1.00 86.00 97 THR A C 1
ATOM 721 O O . THR A 1 97 ? -16.737 0.474 38.224 1.00 86.00 97 THR A O 1
ATOM 724 N N . VAL A 1 98 ? -14.987 1.864 37.923 1.00 85.62 98 VAL A N 1
ATOM 725 C CA . VAL A 1 98 ? -15.739 2.922 37.229 1.00 85.62 98 VAL A CA 1
ATOM 726 C C . VAL A 1 98 ? -16.311 2.419 35.906 1.00 85.62 98 VAL A C 1
ATOM 728 O O . VAL A 1 98 ? -17.502 2.581 35.647 1.00 85.62 98 VAL A O 1
ATOM 731 N N . GLN A 1 99 ? -15.497 1.724 35.111 1.00 84.06 99 GLN A N 1
ATOM 732 C CA . GLN A 1 99 ? -15.917 1.122 33.849 1.00 84.06 99 GLN A CA 1
ATOM 733 C C . GLN A 1 99 ? -17.060 0.116 34.048 1.00 84.06 99 GLN A C 1
ATOM 735 O O . GLN A 1 99 ? -18.043 0.161 33.308 1.00 84.06 99 GLN A O 1
ATOM 740 N N . LYS A 1 100 ? -16.961 -0.764 35.054 1.00 84.62 100 LYS A N 1
ATOM 741 C CA . LYS A 1 100 ? -18.004 -1.749 35.381 1.00 84.62 100 LYS A CA 1
ATOM 742 C C . LYS A 1 100 ? -19.305 -1.083 35.815 1.00 84.62 100 LYS A C 1
ATOM 744 O O . LYS A 1 100 ? -20.365 -1.480 35.342 1.00 84.62 100 LYS A O 1
ATOM 749 N N . LYS A 1 101 ? -19.246 -0.057 36.673 1.00 86.00 101 LYS A N 1
ATOM 750 C CA . LYS A 1 101 ? -20.447 0.676 37.100 1.00 86.00 101 LYS A CA 1
ATOM 751 C C . LYS A 1 101 ? -21.094 1.414 35.928 1.00 86.00 101 LYS A C 1
ATOM 7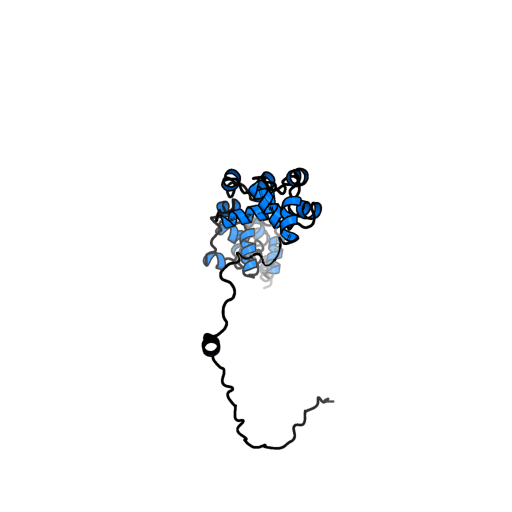53 O O . LYS A 1 101 ? -22.301 1.310 35.747 1.00 86.00 101 LYS A O 1
ATOM 758 N N . ARG A 1 102 ? -20.294 2.077 35.086 1.00 86.94 102 ARG A N 1
ATOM 759 C CA . ARG A 1 102 ? -20.765 2.718 33.850 1.00 86.94 102 ARG A CA 1
ATOM 760 C C . ARG A 1 102 ? -21.468 1.713 32.929 1.00 86.94 102 ARG A C 1
ATOM 762 O O . ARG A 1 102 ? -22.545 2.005 32.424 1.00 86.94 102 ARG A O 1
ATOM 769 N N . GLN A 1 103 ? -20.871 0.535 32.728 1.00 83.38 103 GLN A N 1
ATOM 770 C CA . GLN A 1 103 ? -21.463 -0.549 31.937 1.00 83.38 103 GLN A CA 1
ATOM 771 C C . GLN A 1 103 ? -22.766 -1.073 32.553 1.00 83.38 103 GLN A C 1
ATOM 773 O O . GLN A 1 103 ? -23.725 -1.271 31.816 1.00 83.38 103 GLN A O 1
ATOM 778 N N . ALA A 1 104 ? -22.827 -1.243 33.878 1.00 85.06 104 ALA A N 1
ATOM 779 C CA . ALA A 1 104 ? -24.036 -1.674 34.585 1.00 85.06 104 ALA A CA 1
ATOM 780 C C . ALA A 1 104 ? -25.190 -0.665 34.459 1.00 85.06 104 ALA A C 1
ATOM 782 O O . ALA A 1 104 ? -26.347 -1.063 34.419 1.00 85.06 104 ALA A O 1
ATOM 783 N N . LEU A 1 105 ? -24.875 0.630 34.359 1.00 84.25 105 LEU A N 1
ATOM 784 C CA . LEU A 1 105 ? -25.848 1.699 34.115 1.00 84.25 105 LEU A CA 1
ATOM 785 C C . LEU A 1 105 ? -26.153 1.917 32.621 1.00 84.25 105 LEU A C 1
ATOM 787 O O . LEU A 1 105 ? -26.916 2.814 32.281 1.00 84.25 105 LEU A O 1
ATOM 791 N N . GLY A 1 106 ? -25.538 1.149 31.715 1.00 80.00 106 GLY A N 1
ATOM 792 C CA . GLY A 1 106 ? -25.745 1.281 30.268 1.00 80.00 106 GLY A CA 1
ATOM 793 C C . GLY A 1 106 ? -25.198 2.575 29.652 1.00 80.00 106 GLY A C 1
ATOM 794 O O . GLY A 1 106 ? -25.452 2.856 28.482 1.00 80.00 106 GLY A O 1
ATOM 795 N N . ILE A 1 107 ? -24.424 3.365 30.399 1.00 81.81 107 ILE A N 1
ATOM 796 C CA . ILE A 1 107 ? -23.935 4.667 29.937 1.00 81.81 107 ILE A CA 1
ATOM 797 C C . ILE A 1 107 ? -22.782 4.446 28.942 1.00 81.81 107 ILE A C 1
ATOM 799 O O . ILE A 1 107 ? -21.813 3.750 29.267 1.00 81.81 107 ILE A O 1
ATOM 803 N N . PRO A 1 108 ? -22.811 5.012 27.723 1.00 74.75 108 PRO A N 1
ATOM 804 C CA . PRO A 1 108 ? -21.705 4.882 26.784 1.00 74.75 108 PRO A CA 1
ATOM 805 C C . PRO A 1 108 ? -20.448 5.605 27.302 1.00 74.75 108 PRO A C 1
ATOM 807 O O . PRO A 1 108 ? -20.543 6.607 28.006 1.00 74.75 108 PRO A O 1
ATOM 810 N N . PRO A 1 109 ? -19.240 5.128 26.963 1.00 78.62 109 PRO A N 1
ATOM 811 C CA . PRO A 1 109 ? -18.017 5.825 27.340 1.00 78.62 109 PRO A CA 1
ATOM 812 C C . PRO A 1 109 ? -17.944 7.203 26.676 1.00 78.62 109 PRO A C 1
ATOM 814 O O . PRO A 1 109 ? -18.290 7.344 25.499 1.00 78.62 109 PRO A O 1
ATOM 817 N N . ALA A 1 110 ? -17.393 8.179 27.401 1.00 76.50 110 ALA A N 1
ATOM 818 C CA . ALA A 1 110 ? -17.168 9.534 26.896 1.00 76.50 110 ALA A CA 1
ATOM 819 C C . ALA A 1 110 ? -16.199 9.565 25.701 1.00 76.50 110 ALA A C 1
ATOM 821 O O . ALA A 1 110 ? -16.303 10.406 24.814 1.00 76.50 110 ALA A O 1
ATOM 822 N N . THR A 1 111 ? -15.241 8.631 25.659 1.00 73.81 111 THR A N 1
ATOM 823 C CA . THR A 1 111 ? -14.246 8.563 24.584 1.00 73.81 111 THR A CA 1
ATOM 824 C C . THR A 1 111 ? -14.794 7.799 23.370 1.00 73.81 111 THR A C 1
ATOM 826 O O . THR A 1 111 ? -15.129 6.615 23.498 1.00 73.81 111 THR A O 1
ATOM 829 N N . PRO A 1 112 ? -14.815 8.405 22.163 1.00 68.06 112 PRO A N 1
ATOM 830 C CA . PRO A 1 112 ? -15.289 7.740 20.942 1.00 68.06 112 PRO A CA 1
ATOM 831 C C . PRO A 1 112 ? -14.541 6.435 20.632 1.00 68.06 112 PRO A C 1
ATOM 833 O O . PRO A 1 112 ? -15.134 5.461 20.169 1.00 68.06 112 PRO A O 1
ATOM 836 N N . ALA A 1 113 ? -13.245 6.379 20.961 1.00 68.62 113 ALA A N 1
ATOM 837 C CA . ALA A 1 113 ? -12.410 5.188 20.809 1.00 68.62 113 ALA A CA 1
ATOM 838 C C . ALA A 1 113 ? -12.910 3.983 21.625 1.00 68.62 113 ALA A C 1
ATOM 840 O O . ALA A 1 113 ? -12.783 2.848 21.169 1.00 68.62 113 ALA A O 1
ATOM 841 N N . SER A 1 114 ? -13.507 4.227 22.794 1.00 69.38 114 SER A N 1
ATOM 842 C CA . SER A 1 114 ? -13.995 3.176 23.694 1.00 69.38 114 SER A CA 1
ATOM 843 C C . SER A 1 114 ? -15.455 2.812 23.442 1.00 69.38 114 SER A C 1
ATOM 845 O O . SER A 1 114 ? -15.938 1.817 23.986 1.00 69.38 114 SER A O 1
ATOM 847 N N . ARG A 1 115 ? -16.185 3.616 22.652 1.00 79.50 115 ARG A N 1
ATOM 848 C CA . ARG A 1 115 ? -17.592 3.360 22.335 1.00 79.50 115 ARG A CA 1
ATOM 849 C C . ARG A 1 115 ? -17.720 1.986 21.653 1.00 79.50 115 ARG A C 1
ATOM 851 O O . ARG A 1 115 ? -16.846 1.629 20.856 1.00 79.50 115 ARG A O 1
ATOM 858 N N . PRO A 1 116 ? -18.783 1.212 21.917 1.00 79.81 116 PRO A N 1
ATOM 859 C CA . PRO A 1 116 ? -19.044 -0.019 21.181 1.00 79.81 116 PRO A CA 1
ATOM 860 C C . PRO A 1 116 ? -19.166 0.225 19.670 1.00 79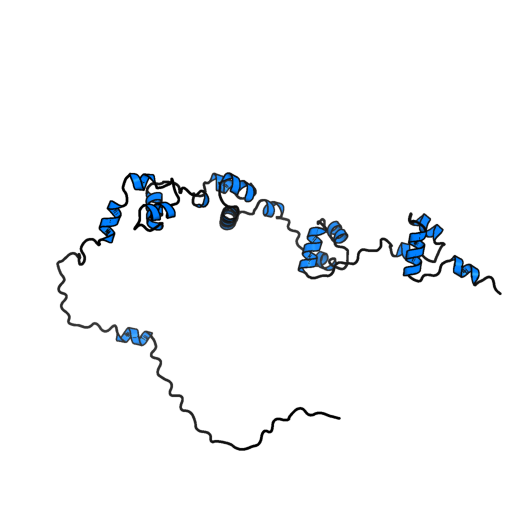.81 116 PRO A C 1
ATOM 862 O O . PRO A 1 116 ? -19.540 1.313 19.220 1.00 79.81 116 PRO A O 1
ATOM 865 N N . TRP A 1 117 ? -18.820 -0.786 18.876 1.00 82.88 117 TRP A N 1
ATOM 866 C CA . TRP A 1 117 ? -19.073 -0.773 17.436 1.00 82.88 117 TRP A CA 1
ATOM 867 C C . TRP A 1 117 ? -20.555 -1.045 17.200 1.00 82.88 117 TRP A C 1
ATOM 869 O O . TRP A 1 117 ? -21.053 -2.071 17.656 1.00 82.88 117 TRP A O 1
ATOM 879 N N . THR A 1 118 ? -21.243 -0.136 16.511 1.00 84.69 118 THR A N 1
ATOM 880 C CA . THR A 1 118 ? -22.639 -0.359 16.113 1.00 84.69 118 THR A CA 1
ATOM 881 C C . THR A 1 118 ? -22.691 -1.202 14.833 1.00 84.69 118 THR A C 1
ATOM 883 O O . THR A 1 118 ? -21.701 -1.229 14.089 1.00 84.69 118 THR A O 1
ATOM 886 N N . PRO A 1 119 ? -23.812 -1.888 14.555 1.00 83.38 119 PRO A N 1
ATOM 887 C CA . PRO A 1 119 ? -23.985 -2.649 13.321 1.00 83.38 119 PRO A CA 1
ATOM 888 C C . PRO A 1 119 ? -23.779 -1.804 12.058 1.00 83.38 119 PRO A C 1
ATOM 890 O O . PRO A 1 119 ? -23.133 -2.280 11.126 1.00 83.38 119 PRO A O 1
ATOM 893 N N . GLU A 1 120 ? -24.209 -0.533 12.044 1.00 84.12 120 GLU A N 1
ATOM 894 C CA . GLU A 1 120 ? -23.994 0.341 10.880 1.00 84.12 120 GLU A CA 1
ATOM 895 C C . GLU A 1 120 ? -22.502 0.591 10.645 1.00 84.12 120 GLU A C 1
ATOM 897 O O . GLU A 1 120 ? -22.019 0.507 9.518 1.00 84.12 120 GLU A O 1
ATOM 902 N N . HIS A 1 121 ? -21.734 0.835 11.714 1.00 85.19 121 HIS A N 1
ATOM 903 C CA . HIS A 1 121 ? -20.288 1.021 11.598 1.00 85.19 121 HIS A CA 1
ATOM 904 C C . HIS A 1 121 ? -19.580 -0.234 11.090 1.00 85.19 121 HIS A C 1
ATOM 906 O O . HIS A 1 121 ? -18.582 -0.115 10.384 1.00 85.19 121 HIS A O 1
ATOM 912 N N . ILE A 1 122 ? -20.075 -1.420 11.450 1.00 84.88 122 ILE A N 1
ATOM 913 C CA . ILE A 1 122 ? -19.527 -2.691 10.971 1.00 84.88 122 ILE A CA 1
ATOM 914 C C . ILE A 1 122 ? -19.840 -2.879 9.485 1.00 84.88 122 ILE A C 1
ATOM 916 O O . ILE A 1 122 ? -18.936 -3.236 8.737 1.00 84.88 122 ILE A O 1
ATOM 920 N N . ALA A 1 123 ? -21.063 -2.570 9.045 1.00 84.25 123 ALA A N 1
ATOM 921 C CA . ALA A 1 123 ? -21.453 -2.642 7.635 1.00 84.25 123 ALA A CA 1
ATOM 922 C C . ALA A 1 123 ? -20.641 -1.686 6.740 1.00 84.25 123 ALA A C 1
ATOM 924 O O . ALA A 1 123 ? -20.407 -1.970 5.569 1.00 84.25 123 ALA A O 1
ATOM 925 N N . MET A 1 124 ? -20.172 -0.560 7.288 1.00 85.19 124 MET A N 1
ATOM 926 C CA . MET A 1 124 ? -19.314 0.380 6.560 1.00 85.19 124 MET A CA 1
ATOM 927 C C . MET A 1 124 ? -17.844 -0.063 6.460 1.00 85.19 124 MET A C 1
ATOM 929 O O . MET A 1 124 ? -17.117 0.467 5.612 1.00 85.19 124 MET A O 1
ATOM 933 N N . LEU A 1 125 ? -17.384 -1.009 7.294 1.00 83.75 125 LEU A N 1
ATOM 934 C CA . LEU A 1 125 ? -16.024 -1.552 7.200 1.00 83.75 125 LEU A CA 1
ATOM 935 C C . LEU A 1 125 ? -15.873 -2.282 5.862 1.00 83.75 125 LEU A C 1
ATOM 937 O O . LEU A 1 125 ? -16.654 -3.167 5.539 1.00 83.75 125 LEU A O 1
ATOM 941 N N . GLY A 1 126 ? -14.865 -1.907 5.075 1.00 77.12 126 GLY A N 1
ATOM 942 C CA . GLY A 1 126 ? -14.634 -2.489 3.749 1.00 77.12 126 GLY A CA 1
ATOM 943 C C . GLY A 1 126 ? -15.478 -1.880 2.624 1.00 77.12 126 GLY A C 1
ATOM 944 O O . GLY A 1 126 ? -15.097 -2.031 1.476 1.00 77.12 126 GLY A O 1
ATOM 945 N N . ALA A 1 127 ? -16.553 -1.139 2.911 1.00 83.50 127 ALA A N 1
ATOM 946 C CA . ALA A 1 127 ? -17.277 -0.362 1.894 1.00 83.50 127 ALA A CA 1
ATOM 947 C C . ALA A 1 127 ? -16.664 1.035 1.692 1.00 83.50 127 ALA A C 1
ATOM 949 O O . ALA A 1 127 ? -16.570 1.535 0.572 1.00 83.50 127 ALA A O 1
ATOM 950 N N . ARG A 1 128 ? -16.228 1.669 2.789 1.00 81.44 128 ARG A N 1
ATOM 951 C CA . ARG A 1 128 ? -15.523 2.962 2.789 1.00 81.44 128 ARG A CA 1
ATOM 952 C C . ARG A 1 128 ? -14.067 2.790 3.202 1.00 81.44 128 ARG A C 1
ATOM 954 O O . ARG A 1 128 ? -13.689 1.778 3.794 1.00 81.44 128 ARG A O 1
ATOM 961 N N . SER A 1 129 ? -13.234 3.781 2.889 1.00 84.25 129 SER A N 1
ATOM 962 C CA . SER A 1 129 ? -11.841 3.756 3.334 1.00 84.25 129 SER A CA 1
ATOM 963 C C . SER A 1 129 ? -11.753 3.838 4.865 1.00 84.25 129 SER A C 1
ATOM 965 O O . SER A 1 129 ? -12.538 4.537 5.511 1.00 84.25 129 SER A O 1
ATOM 967 N N . ASP A 1 130 ? -10.755 3.169 5.455 1.00 86.75 130 ASP A N 1
ATOM 968 C CA . ASP A 1 130 ? -10.521 3.200 6.910 1.00 86.75 130 ASP A CA 1
ATOM 969 C C . ASP A 1 130 ? -10.350 4.651 7.427 1.00 86.75 130 ASP A C 1
ATOM 971 O O . ASP A 1 130 ? -10.696 4.954 8.569 1.00 86.75 130 ASP A O 1
ATOM 975 N N . ALA A 1 131 ? -9.850 5.560 6.578 1.00 85.50 131 ALA A N 1
ATOM 976 C CA . ALA A 1 131 ? -9.662 6.978 6.887 1.00 85.50 131 ALA A CA 1
ATOM 977 C C . ALA A 1 131 ? -10.981 7.762 6.965 1.00 85.50 131 ALA A C 1
ATOM 979 O O . ALA A 1 131 ? -11.185 8.542 7.895 1.00 85.50 131 ALA A O 1
ATOM 980 N N . GLU A 1 132 ? -11.896 7.547 6.023 1.00 86.12 132 GLU A N 1
ATOM 981 C CA . GLU A 1 132 ? -13.217 8.186 6.049 1.00 86.12 132 GLU A CA 1
ATOM 982 C C . GLU A 1 132 ? -14.058 7.661 7.210 1.00 86.12 132 GLU A C 1
ATOM 984 O O . GLU A 1 132 ? -14.699 8.439 7.916 1.00 86.12 132 GLU A O 1
ATOM 989 N N . LEU A 1 133 ? -14.007 6.350 7.461 1.00 87.50 133 LEU A N 1
ATOM 990 C CA . LEU A 1 133 ? -14.742 5.740 8.564 1.00 87.50 133 LEU A CA 1
ATOM 991 C C . LEU A 1 133 ? -14.208 6.199 9.929 1.00 87.50 133 LEU A C 1
ATOM 993 O O . LEU A 1 133 ? -14.986 6.400 10.861 1.00 87.50 133 LEU A O 1
ATOM 997 N N . ALA A 1 134 ? -12.901 6.437 10.047 1.00 88.00 134 ALA A N 1
ATOM 998 C CA . ALA A 1 134 ? -12.303 7.054 11.229 1.00 88.00 134 ALA A CA 1
ATOM 999 C C . ALA A 1 134 ? -12.863 8.463 11.484 1.00 88.00 134 ALA A C 1
ATOM 1001 O O . ALA A 1 134 ? -13.273 8.763 12.605 1.00 88.00 134 ALA A O 1
ATOM 1002 N N . ARG A 1 135 ? -12.968 9.296 10.438 1.00 86.81 135 ARG A N 1
ATOM 1003 C CA . ARG A 1 135 ? -13.564 10.639 10.542 1.00 86.81 135 ARG A CA 1
ATOM 1004 C C . ARG A 1 135 ? -15.037 10.589 10.944 1.00 86.81 135 ARG A C 1
ATOM 1006 O O . ARG A 1 135 ? -15.443 11.363 11.800 1.00 86.81 135 ARG A O 1
ATOM 1013 N N . LEU A 1 136 ? -15.811 9.667 10.370 1.00 85.56 136 LEU A N 1
ATOM 1014 C CA . LEU A 1 136 ? -17.239 9.517 10.666 1.00 85.56 136 LEU A CA 1
ATOM 1015 C C . LEU A 1 136 ? -17.495 9.019 12.097 1.00 85.56 136 LEU A C 1
ATOM 1017 O O . LEU A 1 136 ? -18.394 9.492 12.780 1.00 85.56 136 LEU A O 1
ATOM 1021 N N . THR A 1 137 ? -16.690 8.062 12.558 1.00 82.44 137 THR A N 1
ATOM 1022 C CA . THR A 1 137 ? -16.849 7.437 13.881 1.00 82.44 137 THR A CA 1
ATOM 1023 C C . THR A 1 137 ? -16.169 8.206 15.014 1.00 82.44 137 THR A C 1
ATOM 1025 O O . THR A 1 137 ? -16.339 7.845 16.180 1.00 82.44 137 THR A O 1
ATOM 1028 N N . GLY A 1 138 ? -15.339 9.203 14.687 1.00 82.44 138 GLY A N 1
ATOM 1029 C CA . GLY A 1 138 ? -14.457 9.877 15.642 1.00 82.44 138 GLY A CA 1
ATOM 1030 C C . GLY A 1 138 ? -13.379 8.962 16.240 1.00 82.44 138 GLY A C 1
ATOM 1031 O O . GLY A 1 138 ? -12.813 9.276 17.287 1.00 82.44 138 GLY A O 1
ATOM 1032 N N . ARG A 1 139 ? -13.110 7.802 15.624 1.00 86.69 139 ARG A N 1
ATOM 1033 C CA . ARG A 1 139 ? -12.078 6.848 16.065 1.00 86.69 139 ARG A CA 1
ATOM 1034 C C . ARG A 1 139 ? -10.776 7.066 15.303 1.00 86.69 139 ARG A C 1
ATOM 1036 O O . ARG A 1 139 ? -10.740 7.708 14.262 1.00 86.69 139 ARG A O 1
ATOM 1043 N N . SER A 1 140 ? -9.689 6.483 15.801 1.00 86.94 140 SER A N 1
ATOM 1044 C CA . SER A 1 140 ? -8.428 6.471 15.061 1.00 86.94 140 SER A CA 1
ATOM 1045 C C . SER A 1 140 ? -8.492 5.506 13.873 1.00 86.94 140 SER A C 1
ATOM 1047 O O . SER A 1 140 ? -9.110 4.441 13.946 1.00 86.94 140 SER A O 1
ATOM 1049 N N . THR A 1 141 ? -7.779 5.838 12.797 1.00 88.12 141 THR A N 1
ATOM 1050 C CA . THR A 1 141 ? -7.618 4.967 11.618 1.00 88.12 141 THR A CA 1
ATOM 1051 C C . THR A 1 141 ? -7.083 3.586 11.995 1.00 88.12 141 THR A C 1
ATOM 1053 O O . THR A 1 141 ? -7.553 2.573 11.484 1.00 88.12 141 THR A O 1
ATOM 1056 N N . LYS A 1 142 ? -6.159 3.525 12.964 1.00 86.94 142 LYS A N 1
ATOM 1057 C CA . LYS A 1 142 ? -5.615 2.274 13.507 1.00 86.94 142 LYS A CA 1
ATOM 1058 C C . LYS A 1 142 ? -6.689 1.406 14.171 1.00 86.94 142 LYS A C 1
ATOM 1060 O O . LYS A 1 142 ? -6.700 0.202 13.945 1.00 86.94 142 LYS A O 1
ATOM 1065 N N . ALA A 1 143 ? -7.594 1.992 14.958 1.00 86.94 143 ALA A N 1
ATOM 1066 C CA . ALA A 1 143 ? -8.668 1.242 15.615 1.00 86.94 143 ALA A CA 1
ATOM 1067 C C . ALA A 1 143 ? -9.667 0.664 14.599 1.00 86.94 143 ALA A C 1
ATOM 1069 O O . ALA A 1 143 ? -10.097 -0.482 14.737 1.00 86.94 143 ALA A O 1
ATOM 1070 N N . VAL A 1 144 ? -9.992 1.435 13.556 1.00 88.56 144 VAL A N 1
ATOM 1071 C CA . VAL A 1 144 ? -10.825 0.978 12.432 1.00 88.56 144 VAL A CA 1
ATOM 1072 C C . VAL A 1 144 ? -10.151 -0.185 11.704 1.00 88.56 144 VAL A C 1
ATOM 1074 O O . VAL A 1 144 ? -10.758 -1.240 11.532 1.00 88.56 144 VAL A O 1
ATOM 1077 N N . ASN A 1 145 ? -8.869 -0.036 11.369 1.00 87.31 145 ASN A N 1
ATOM 1078 C CA . ASN A 1 145 ? -8.084 -1.061 10.692 1.00 87.31 145 ASN A CA 1
ATOM 1079 C C . ASN A 1 145 ? -7.980 -2.361 11.512 1.00 87.31 145 ASN A C 1
ATOM 1081 O O . ASN A 1 145 ? -8.197 -3.446 10.981 1.00 87.31 145 ASN A O 1
ATOM 1085 N N . GLN A 1 146 ? -7.737 -2.262 12.821 1.00 87.44 146 GLN A N 1
ATOM 1086 C CA . GLN A 1 146 ? -7.710 -3.420 13.719 1.00 87.44 146 GLN A CA 1
ATOM 1087 C C . GLN A 1 146 ? -9.064 -4.129 13.792 1.00 87.44 146 GLN A C 1
ATOM 1089 O O . GLN A 1 146 ? -9.114 -5.359 13.765 1.00 87.44 146 GLN A O 1
ATOM 1094 N N . LYS A 1 147 ? -10.170 -3.375 13.871 1.00 87.94 147 LYS A N 1
ATOM 1095 C CA . LYS A 1 147 ? -11.513 -3.966 13.878 1.00 87.94 147 LYS A CA 1
ATOM 1096 C C . LYS A 1 147 ? -11.808 -4.672 12.558 1.00 87.94 147 LYS A C 1
ATOM 1098 O O . LYS A 1 147 ? -12.301 -5.796 12.587 1.00 87.94 147 LYS A O 1
ATOM 1103 N N . ARG A 1 148 ? -11.463 -4.042 11.434 1.00 89.94 148 ARG A N 1
ATOM 1104 C CA . ARG A 1 148 ? -11.589 -4.607 10.089 1.00 89.94 148 ARG A CA 1
ATOM 1105 C C . ARG A 1 148 ? -10.834 -5.936 9.968 1.00 89.94 148 ARG A C 1
ATOM 1107 O O . ARG A 1 148 ? -11.435 -6.934 9.586 1.00 89.94 148 ARG A O 1
ATOM 1114 N N . ILE A 1 149 ? -9.556 -5.962 10.363 1.00 85.69 149 ILE A N 1
ATOM 1115 C CA . ILE A 1 149 ? -8.713 -7.171 10.340 1.00 85.69 149 ILE A CA 1
ATOM 1116 C C . ILE A 1 149 ? -9.292 -8.263 11.244 1.00 85.69 149 ILE A C 1
ATOM 1118 O O . ILE A 1 149 ? -9.370 -9.414 10.831 1.00 85.69 149 ILE A O 1
ATOM 1122 N N . LYS A 1 150 ? -9.754 -7.914 12.453 1.00 87.94 150 LYS A N 1
ATOM 1123 C CA . LYS A 1 150 ? -10.374 -8.877 13.379 1.00 87.94 150 LYS A CA 1
ATOM 1124 C C . LYS A 1 150 ? -11.637 -9.525 12.802 1.00 87.94 150 LYS A C 1
ATOM 1126 O O . LYS A 1 150 ? -11.938 -10.662 13.142 1.00 87.94 150 LYS A O 1
ATOM 1131 N N . LEU A 1 151 ? -12.378 -8.796 11.970 1.00 85.94 151 LEU A N 1
ATOM 1132 C CA . LEU A 1 151 ? -13.563 -9.300 11.275 1.00 85.94 151 LEU A CA 1
ATOM 1133 C C . LEU A 1 151 ? -13.233 -9.968 9.929 1.00 85.94 151 LEU A C 1
ATOM 1135 O O . LEU A 1 151 ? -14.148 -10.406 9.244 1.00 85.94 151 LEU A O 1
ATOM 1139 N N . GLY A 1 152 ? -11.956 -10.034 9.536 1.00 81.81 152 GLY A N 1
ATOM 1140 C CA . GLY A 1 152 ? -11.531 -10.627 8.266 1.00 81.81 152 GLY A CA 1
ATOM 1141 C C . GLY A 1 152 ? -12.003 -9.862 7.028 1.00 81.81 152 GLY A C 1
ATOM 1142 O O . GLY A 1 152 ? -11.994 -10.413 5.932 1.00 81.81 152 GLY A O 1
ATOM 1143 N N . ILE A 1 153 ? -12.429 -8.605 7.178 1.00 83.19 153 ILE A N 1
ATOM 1144 C CA . ILE A 1 153 ? -12.982 -7.820 6.073 1.00 83.19 153 ILE A CA 1
ATOM 1145 C C . ILE A 1 153 ? -11.821 -7.223 5.260 1.00 83.19 153 ILE A C 1
ATOM 1147 O O . ILE A 1 153 ? -11.002 -6.489 5.820 1.00 83.19 153 ILE A O 1
ATOM 1151 N N . PRO A 1 154 ? -11.712 -7.472 3.946 1.00 75.00 154 PRO A N 1
ATOM 1152 C CA . PRO A 1 154 ? -10.681 -6.844 3.123 1.00 75.00 154 PRO A CA 1
ATOM 1153 C C . PRO A 1 154 ? -10.889 -5.324 3.051 1.00 75.00 154 PRO A C 1
ATOM 1155 O O . PRO A 1 154 ? -12.020 -4.840 3.070 1.00 75.00 154 PRO A O 1
ATOM 1158 N N . SER A 1 155 ? -9.816 -4.533 3.005 1.00 77.94 155 SER A N 1
ATOM 1159 C CA . SER A 1 155 ? -9.963 -3.075 2.866 1.00 77.94 155 SER A CA 1
ATOM 1160 C C . SER A 1 155 ? -10.424 -2.723 1.457 1.00 77.94 155 SER A C 1
ATOM 1162 O O . SER A 1 155 ? -10.143 -3.457 0.518 1.00 77.94 155 SER A O 1
ATOM 1164 N N . VAL A 1 156 ? -11.022 -1.545 1.267 1.00 75.31 156 VAL A N 1
ATOM 1165 C CA . VAL A 1 156 ? -11.365 -1.042 -0.079 1.00 75.31 156 VAL A CA 1
ATOM 1166 C C . VAL A 1 156 ? -10.160 -1.089 -1.022 1.00 75.31 156 VAL A C 1
ATOM 1168 O O . VAL A 1 156 ? -10.279 -1.464 -2.186 1.00 75.31 156 VAL A O 1
ATOM 1171 N N . CYS A 1 157 ? -8.967 -0.736 -0.530 1.00 63.34 157 CYS A N 1
ATOM 1172 C CA . CYS A 1 157 ? -7.764 -0.816 -1.349 1.00 63.34 157 CYS A CA 1
ATOM 1173 C C . CYS A 1 157 ? -7.353 -2.262 -1.634 1.00 63.34 157 CYS A C 1
ATOM 1175 O O . CYS A 1 157 ? -6.902 -2.528 -2.738 1.00 63.34 157 CYS A O 1
ATOM 1177 N N . GLU A 1 158 ? -7.537 -3.196 -0.705 1.00 61.59 158 GLU A N 1
ATOM 1178 C CA . GLU A 1 158 ? -7.262 -4.624 -0.886 1.00 61.59 158 GLU A CA 1
ATOM 1179 C C . GLU A 1 158 ? -8.283 -5.312 -1.795 1.00 61.59 158 GLU A C 1
ATOM 1181 O O . GLU A 1 158 ? -7.882 -6.139 -2.595 1.00 61.59 158 GLU A O 1
ATOM 1186 N N . GLN A 1 159 ? -9.556 -4.915 -1.768 1.00 64.12 159 GLN A N 1
ATOM 1187 C CA . GLN A 1 159 ? -10.590 -5.375 -2.701 1.00 64.12 159 GLN A CA 1
ATOM 1188 C C . GLN A 1 159 ? -10.300 -4.880 -4.120 1.00 64.12 159 GLN A C 1
ATOM 1190 O O . GLN A 1 159 ? -10.299 -5.659 -5.068 1.00 64.12 159 GLN A O 1
ATOM 1195 N N . ARG A 1 160 ? -9.960 -3.592 -4.271 1.00 60.09 160 ARG A N 1
ATOM 1196 C CA . ARG A 1 160 ? -9.525 -3.022 -5.561 1.00 60.09 160 ARG A CA 1
ATOM 1197 C C . ARG A 1 160 ? -8.185 -3.598 -6.020 1.00 60.09 160 ARG A C 1
ATOM 1199 O O . ARG A 1 160 ? -7.931 -3.690 -7.214 1.00 60.09 160 ARG A O 1
ATOM 1206 N N . SER A 1 161 ? -7.342 -4.007 -5.074 1.00 55.59 161 SER A N 1
ATOM 1207 C CA . SER A 1 161 ? -6.060 -4.670 -5.322 1.00 55.59 161 SER A CA 1
ATOM 1208 C C . SER A 1 161 ? -6.151 -6.192 -5.206 1.00 55.59 161 SER A C 1
ATOM 1210 O O . SER A 1 161 ? -5.107 -6.832 -5.115 1.00 55.59 161 SER A O 1
ATOM 1212 N N . ALA A 1 162 ? -7.343 -6.800 -5.208 1.00 49.25 162 ALA A N 1
ATOM 1213 C CA . ALA A 1 162 ? -7.486 -8.256 -5.105 1.00 49.25 162 ALA A CA 1
ATOM 1214 C C . ALA A 1 162 ? -6.871 -8.962 -6.330 1.00 49.25 162 ALA A C 1
ATOM 1216 O O . ALA A 1 162 ? -6.521 -10.136 -6.274 1.00 49.25 162 ALA A O 1
ATOM 1217 N N . GLY A 1 163 ? -6.627 -8.202 -7.403 1.00 50.19 163 GLY A N 1
ATOM 1218 C CA . GLY A 1 163 ? -5.747 -8.541 -8.517 1.00 50.19 163 GLY A CA 1
ATOM 1219 C C . GLY A 1 163 ? -4.295 -8.074 -8.343 1.00 50.19 163 GLY A C 1
ATOM 1220 O O . GLY A 1 163 ? -3.687 -7.663 -9.330 1.00 50.19 163 GLY A O 1
ATOM 1221 N N . ARG A 1 164 ? -3.718 -8.074 -7.125 1.00 62.81 164 ARG A N 1
ATOM 1222 C CA . ARG A 1 164 ? -2.281 -7.803 -6.920 1.00 62.81 164 ARG A CA 1
ATOM 1223 C C . ARG A 1 164 ? -1.518 -8.725 -7.854 1.00 62.81 164 ARG A C 1
ATOM 1225 O O . ARG A 1 164 ? -1.571 -9.945 -7.712 1.00 62.81 164 ARG A O 1
ATOM 1232 N N . HIS A 1 165 ? -0.849 -8.114 -8.820 1.00 73.69 165 HIS A N 1
ATOM 1233 C CA . HIS A 1 165 ? -0.212 -8.827 -9.904 1.00 73.69 165 HIS A CA 1
ATOM 1234 C C . HIS A 1 165 ? 0.719 -9.920 -9.366 1.00 73.69 165 HIS A C 1
ATOM 1236 O O . HIS A 1 165 ? 1.689 -9.641 -8.650 1.00 73.69 165 HIS A O 1
ATOM 1242 N N . LYS A 1 166 ? 0.384 -11.171 -9.688 1.00 80.62 166 LYS A N 1
ATOM 1243 C CA . LYS A 1 166 ? 1.180 -12.338 -9.321 1.00 80.62 166 LYS A CA 1
ATOM 1244 C C . LYS A 1 166 ? 2.408 -12.358 -10.221 1.00 80.62 166 LYS A C 1
ATOM 1246 O O . LYS A 1 166 ? 2.311 -12.611 -11.416 1.00 80.62 166 LYS A O 1
ATOM 1251 N N . TRP A 1 167 ? 3.561 -12.063 -9.633 1.00 82.94 167 TRP A N 1
ATOM 1252 C CA . TRP A 1 167 ? 4.841 -12.117 -10.327 1.00 82.94 167 TRP A CA 1
ATOM 1253 C C . TRP A 1 167 ? 5.155 -13.565 -10.704 1.00 82.94 167 TRP A C 1
ATOM 1255 O O . TRP A 1 167 ? 5.446 -14.376 -9.827 1.00 82.94 167 TRP A O 1
ATOM 1265 N N . THR A 1 168 ? 5.067 -13.884 -11.993 1.00 86.88 168 THR A N 1
ATOM 1266 C CA . THR A 1 168 ? 5.482 -15.175 -12.549 1.00 86.88 168 THR A CA 1
ATOM 1267 C C . THR A 1 168 ? 6.995 -15.190 -12.751 1.00 86.88 168 THR A C 1
ATOM 1269 O O . THR A 1 168 ? 7.644 -14.142 -12.748 1.00 86.88 168 THR A O 1
ATOM 1272 N N . LEU A 1 169 ? 7.571 -16.376 -12.951 1.00 86.56 169 LEU A N 1
ATOM 1273 C CA . LEU A 1 169 ? 9.000 -16.508 -13.245 1.00 86.56 169 LEU A CA 1
ATOM 1274 C C . LEU A 1 169 ? 9.397 -15.739 -14.519 1.00 86.56 169 LEU A C 1
ATOM 1276 O O . LEU A 1 169 ? 10.459 -15.126 -14.559 1.00 86.56 169 LEU A O 1
ATOM 1280 N N . GLU A 1 170 ? 8.505 -15.701 -15.511 1.00 87.38 170 GLU A N 1
ATOM 1281 C CA . GLU A 1 170 ? 8.672 -14.922 -16.740 1.00 87.38 170 GLU A CA 1
ATOM 1282 C C . GLU A 1 170 ? 8.754 -13.416 -16.453 1.00 87.3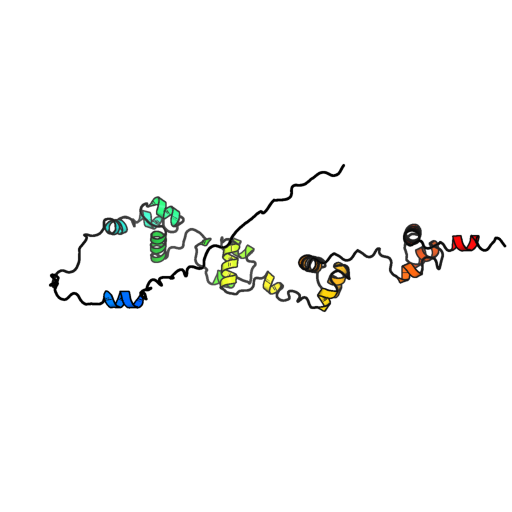8 170 GLU A C 1
ATOM 1284 O O . GLU A 1 170 ? 9.657 -12.732 -16.921 1.00 87.38 170 GLU A O 1
ATOM 1289 N N . HIS A 1 171 ? 7.875 -12.880 -15.604 1.00 89.50 171 HIS A N 1
ATOM 1290 C CA . HIS A 1 171 ? 7.939 -11.468 -15.224 1.00 89.50 171 HIS A CA 1
ATOM 1291 C C . HIS A 1 171 ? 9.220 -11.132 -14.459 1.00 89.50 171 HIS A C 1
ATOM 1293 O O . HIS A 1 171 ? 9.749 -10.030 -14.592 1.00 89.50 171 HIS A O 1
ATOM 1299 N N . LEU A 1 172 ? 9.721 -12.073 -13.654 1.00 88.56 172 LEU A N 1
ATOM 1300 C CA . LEU A 1 172 ? 10.959 -11.899 -12.901 1.00 88.56 172 LEU A CA 1
ATOM 1301 C C . LEU A 1 172 ? 12.198 -11.903 -13.803 1.00 88.56 172 LEU A C 1
ATOM 1303 O O . LEU A 1 172 ? 13.104 -11.113 -13.546 1.00 88.56 172 LEU A O 1
ATOM 1307 N N . SER A 1 173 ? 12.234 -12.722 -14.859 1.00 88.31 173 SER A N 1
ATOM 1308 C CA . SER A 1 173 ? 13.373 -12.773 -15.792 1.00 88.31 173 SER A CA 1
ATOM 1309 C C . SER A 1 173 ? 13.523 -11.492 -16.626 1.00 88.31 173 SER A C 1
ATOM 1311 O O . SER A 1 173 ? 14.628 -11.134 -17.041 1.00 88.31 173 SER A O 1
ATOM 1313 N N . MET A 1 174 ? 12.432 -10.745 -16.820 1.00 88.50 174 MET A N 1
ATOM 1314 C CA . MET A 1 174 ? 12.458 -9.447 -17.500 1.00 88.50 174 MET A CA 1
ATOM 1315 C C . MET A 1 174 ? 13.061 -8.324 -16.637 1.00 88.50 174 MET A C 1
ATOM 1317 O O . MET A 1 174 ? 13.569 -7.338 -17.180 1.00 88.50 174 MET A O 1
ATOM 1321 N N . LEU A 1 175 ? 13.026 -8.447 -15.303 1.00 87.69 175 LEU A N 1
ATOM 1322 C CA . LEU A 1 175 ? 13.529 -7.420 -14.385 1.00 87.69 175 LEU A CA 1
ATOM 1323 C C . LEU A 1 175 ? 15.057 -7.326 -14.461 1.00 87.69 175 LEU A C 1
ATOM 1325 O O . LEU A 1 175 ? 15.764 -8.272 -14.138 1.00 87.69 175 LEU A O 1
ATOM 1329 N N . GLY A 1 176 ? 15.572 -6.154 -14.834 1.00 83.62 176 GLY A N 1
ATOM 1330 C CA . GLY A 1 176 ? 17.015 -5.906 -14.965 1.00 83.62 176 GLY A CA 1
ATOM 1331 C C . GLY A 1 176 ? 17.578 -6.197 -16.357 1.00 83.62 176 GLY A C 1
ATOM 1332 O O . GLY A 1 176 ? 18.613 -5.631 -16.704 1.00 83.62 176 GLY A O 1
ATOM 1333 N N . THR A 1 177 ? 16.868 -6.988 -17.167 1.00 86.69 177 THR A N 1
ATOM 1334 C CA . THR A 1 177 ? 17.161 -7.185 -18.596 1.00 86.69 177 THR A CA 1
ATOM 1335 C C . THR A 1 177 ? 16.583 -6.043 -19.426 1.00 86.69 177 THR A C 1
ATOM 1337 O O . THR A 1 177 ? 17.279 -5.432 -20.232 1.00 86.69 177 THR A O 1
ATOM 1340 N N . LEU A 1 178 ? 15.308 -5.728 -19.191 1.00 84.69 178 LEU A N 1
ATOM 1341 C CA . LEU A 1 178 ? 14.585 -4.657 -19.867 1.00 84.69 178 LEU A CA 1
ATOM 1342 C C . LEU A 1 178 ? 14.384 -3.461 -18.925 1.00 84.69 178 LEU A C 1
ATOM 1344 O O . LEU A 1 178 ? 14.339 -3.629 -17.699 1.00 84.69 178 LEU A O 1
ATOM 1348 N N . PRO A 1 179 ? 14.254 -2.236 -19.462 1.00 89.06 179 PRO A N 1
ATOM 1349 C CA . PRO A 1 179 ? 13.930 -1.073 -18.650 1.00 89.06 179 PRO A CA 1
ATOM 1350 C C . PRO A 1 179 ? 12.538 -1.220 -18.022 1.00 89.06 179 PRO A C 1
ATOM 1352 O O . PRO A 1 179 ? 11.588 -1.669 -18.663 1.00 89.06 179 PRO A O 1
ATOM 1355 N N . ASP A 1 180 ? 12.403 -0.771 -16.768 1.00 88.50 180 ASP A N 1
ATOM 1356 C CA . ASP A 1 180 ? 11.190 -0.946 -15.948 1.00 88.50 180 ASP A CA 1
ATOM 1357 C C . ASP A 1 180 ? 9.903 -0.445 -16.651 1.00 88.50 180 ASP A C 1
ATOM 1359 O O . ASP A 1 180 ? 8.812 -0.960 -16.406 1.00 88.50 180 ASP A O 1
ATOM 1363 N N . LYS A 1 181 ? 10.023 0.542 -17.555 1.00 87.56 181 LYS A N 1
ATOM 1364 C CA . LYS A 1 181 ? 8.917 1.075 -18.369 1.00 87.56 181 LYS A CA 1
ATOM 1365 C C . LYS A 1 181 ? 8.379 0.058 -19.377 1.00 87.56 181 LYS A C 1
ATOM 1367 O O . LYS A 1 181 ? 7.166 -0.081 -19.501 1.00 87.56 181 LYS A O 1
ATOM 1372 N N . GLU A 1 182 ? 9.261 -0.639 -20.085 1.00 88.31 182 GLU A N 1
ATOM 1373 C CA . GLU A 1 182 ? 8.870 -1.644 -21.079 1.00 88.31 182 GLU A CA 1
ATOM 1374 C C . GLU A 1 182 ? 8.305 -2.887 -20.406 1.00 88.31 182 GLU A C 1
ATOM 1376 O O . GLU A 1 182 ? 7.283 -3.412 -20.837 1.00 88.31 182 GLU A O 1
ATOM 1381 N N . VAL A 1 183 ? 8.925 -3.312 -19.304 1.00 89.00 183 VAL A N 1
ATOM 1382 C CA . VAL A 1 183 ? 8.413 -4.417 -18.486 1.00 89.00 183 VAL A CA 1
ATOM 1383 C C . VAL A 1 183 ? 7.010 -4.091 -17.972 1.00 89.00 183 VAL A C 1
ATOM 1385 O O . VAL A 1 183 ? 6.111 -4.921 -18.066 1.00 89.00 183 VAL A O 1
ATOM 1388 N N . GLY A 1 184 ? 6.784 -2.860 -17.502 1.00 88.69 184 GLY A N 1
ATOM 1389 C CA . GLY A 1 184 ? 5.455 -2.402 -17.094 1.00 88.69 184 GLY A CA 1
ATOM 1390 C C . GLY A 1 184 ? 4.439 -2.463 -18.233 1.00 88.69 184 GLY A C 1
ATOM 1391 O O . GLY A 1 184 ? 3.364 -3.030 -18.061 1.00 88.69 184 GLY A O 1
ATOM 1392 N N . ALA A 1 185 ? 4.804 -1.961 -19.415 1.00 87.00 185 ALA A N 1
ATOM 1393 C CA . ALA A 1 185 ? 3.934 -1.993 -20.588 1.00 87.00 185 ALA A CA 1
ATOM 1394 C C . ALA A 1 185 ? 3.559 -3.424 -21.015 1.00 87.00 185 ALA A C 1
ATOM 1396 O O . ALA A 1 185 ? 2.399 -3.670 -21.328 1.00 87.00 185 ALA A O 1
ATOM 1397 N N . ARG A 1 186 ? 4.506 -4.372 -20.973 1.00 88.06 186 ARG A N 1
ATOM 1398 C CA . ARG A 1 186 ? 4.262 -5.783 -21.334 1.00 88.06 186 ARG A CA 1
ATOM 1399 C C . ARG A 1 186 ? 3.347 -6.501 -20.344 1.00 88.06 186 ARG A C 1
ATOM 1401 O O . ARG A 1 186 ? 2.502 -7.285 -20.748 1.00 88.06 186 ARG A O 1
ATOM 1408 N N . ILE A 1 187 ? 3.517 -6.225 -19.053 1.00 85.62 187 ILE A N 1
ATOM 1409 C CA . ILE A 1 187 ? 2.788 -6.898 -17.970 1.00 85.62 187 ILE A CA 1
ATOM 1410 C C . ILE A 1 187 ? 1.422 -6.226 -17.697 1.00 85.62 187 ILE A C 1
ATOM 1412 O O . ILE A 1 187 ? 0.571 -6.782 -17.003 1.00 85.62 187 ILE A O 1
ATOM 1416 N N . GLY A 1 188 ? 1.193 -5.021 -18.230 1.00 83.69 188 GLY A N 1
ATOM 1417 C CA . GLY A 1 188 ? 0.014 -4.209 -17.912 1.00 83.69 188 GLY A CA 1
ATOM 1418 C C . GLY A 1 188 ? 0.107 -3.549 -16.532 1.00 83.69 188 GLY A C 1
ATOM 1419 O O . GLY A 1 188 ? -0.900 -3.322 -15.865 1.00 83.69 188 GLY A O 1
ATOM 1420 N N . LEU A 1 189 ? 1.329 -3.262 -16.076 1.00 85.62 189 LEU A N 1
ATOM 1421 C CA . LEU A 1 189 ? 1.615 -2.629 -14.794 1.00 85.62 189 LEU A CA 1
ATOM 1422 C C . LEU A 1 189 ? 2.264 -1.257 -14.950 1.00 85.62 189 LEU A C 1
ATOM 1424 O O . LEU A 1 189 ? 2.958 -0.953 -15.917 1.00 85.62 189 LEU A O 1
ATOM 1428 N N . SER A 1 190 ? 2.119 -0.436 -13.911 1.00 87.56 190 SER A N 1
ATOM 1429 C CA . SER A 1 190 ? 2.909 0.786 -13.792 1.00 87.56 190 SER A CA 1
ATOM 1430 C C . SER A 1 190 ? 4.399 0.456 -13.686 1.00 87.56 190 SER A C 1
ATOM 1432 O O . SER A 1 190 ? 4.805 -0.399 -12.892 1.00 87.56 190 SER A O 1
ATOM 1434 N N . ALA A 1 191 ? 5.223 1.221 -14.407 1.00 86.94 191 ALA A N 1
ATOM 1435 C CA . ALA A 1 191 ? 6.680 1.191 -14.287 1.00 86.94 191 ALA A CA 1
ATOM 1436 C C . ALA A 1 191 ? 7.149 1.369 -12.829 1.00 86.94 191 ALA A C 1
ATOM 1438 O O . ALA A 1 191 ? 8.178 0.829 -12.426 1.00 86.94 191 ALA A O 1
ATOM 1439 N N . TYR A 1 192 ? 6.370 2.083 -12.007 1.00 86.56 192 TYR A N 1
ATOM 1440 C CA . TYR A 1 192 ? 6.646 2.241 -10.581 1.00 86.56 192 TYR A CA 1
ATOM 1441 C C . TYR A 1 192 ? 6.520 0.916 -9.816 1.00 86.56 192 TYR A C 1
ATOM 1443 O O . TYR A 1 192 ? 7.412 0.564 -9.048 1.00 86.56 192 TYR A O 1
ATOM 1451 N N . THR A 1 193 ? 5.462 0.139 -10.064 1.00 88.06 193 THR A N 1
ATOM 1452 C CA . THR A 1 193 ? 5.245 -1.172 -9.428 1.00 88.06 193 THR A CA 1
ATOM 1453 C C . THR A 1 193 ? 6.365 -2.152 -9.783 1.00 88.06 193 THR A C 1
ATOM 1455 O O . THR A 1 193 ? 6.867 -2.868 -8.914 1.00 88.06 193 THR A O 1
ATOM 1458 N N . VAL A 1 194 ? 6.811 -2.128 -11.041 1.00 88.75 194 VAL A N 1
ATOM 1459 C CA . VAL A 1 194 ? 7.963 -2.899 -11.531 1.00 88.75 194 VAL A CA 1
ATOM 1460 C C . VAL A 1 194 ? 9.257 -2.459 -10.844 1.00 88.75 194 VAL A C 1
ATOM 1462 O O . VAL A 1 194 ? 9.993 -3.297 -10.328 1.00 88.75 194 VAL A O 1
ATOM 1465 N N . CYS A 1 195 ? 9.504 -1.151 -10.748 1.00 88.12 195 CYS A N 1
ATOM 1466 C CA . CYS A 1 195 ? 10.674 -0.589 -10.070 1.00 88.12 195 CYS A CA 1
ATOM 1467 C C . CYS A 1 195 ? 10.735 -0.995 -8.588 1.00 88.12 195 CYS A C 1
ATOM 1469 O O . CYS A 1 195 ? 11.788 -1.413 -8.102 1.00 88.12 195 CYS A O 1
ATOM 1471 N N . ILE A 1 196 ? 9.607 -0.937 -7.871 1.00 89.12 196 ILE A N 1
ATOM 1472 C CA . ILE A 1 196 ? 9.515 -1.396 -6.478 1.00 89.12 196 ILE A CA 1
ATOM 1473 C C . ILE A 1 196 ? 9.830 -2.890 -6.378 1.00 89.12 196 ILE A C 1
ATOM 1475 O O . ILE A 1 196 ? 10.640 -3.284 -5.534 1.00 89.12 196 ILE A O 1
ATOM 1479 N N . LYS A 1 197 ? 9.266 -3.725 -7.262 1.00 88.75 197 LYS A N 1
ATOM 1480 C CA . LYS A 1 197 ? 9.567 -5.162 -7.271 1.00 88.75 197 LYS A CA 1
ATOM 1481 C C . LYS A 1 197 ? 11.046 -5.426 -7.558 1.00 88.75 197 LYS A C 1
ATOM 1483 O O . LYS A 1 197 ? 11.680 -6.160 -6.802 1.00 88.75 197 LYS A O 1
ATOM 1488 N N . ARG A 1 198 ? 11.625 -4.786 -8.574 1.00 91.94 198 ARG A N 1
ATOM 1489 C CA . ARG A 1 198 ? 13.049 -4.901 -8.919 1.00 91.94 198 ARG A CA 1
ATOM 1490 C C . ARG A 1 198 ? 13.951 -4.519 -7.743 1.00 91.94 198 ARG A C 1
ATOM 1492 O O . ARG A 1 198 ? 14.881 -5.253 -7.416 1.00 91.94 198 ARG A O 1
ATOM 1499 N N . ARG A 1 199 ? 13.648 -3.402 -7.068 1.00 88.06 199 ARG A N 1
ATOM 1500 C CA . ARG A 1 199 ? 14.374 -2.951 -5.868 1.00 88.06 199 ARG A CA 1
ATOM 1501 C C . ARG A 1 199 ? 14.247 -3.942 -4.715 1.00 88.06 199 ARG A C 1
ATOM 1503 O O . ARG A 1 199 ? 15.242 -4.191 -4.044 1.00 88.06 199 ARG A O 1
ATOM 1510 N N . SER A 1 200 ? 13.071 -4.546 -4.517 1.00 88.69 200 SER A N 1
ATOM 1511 C CA . SER A 1 200 ? 12.879 -5.576 -3.484 1.00 88.69 200 SER A CA 1
ATOM 1512 C C . SER A 1 200 ? 13.755 -6.812 -3.715 1.00 88.69 200 SER A C 1
ATOM 1514 O O . SER A 1 200 ? 14.228 -7.411 -2.756 1.00 88.69 200 SER A O 1
ATOM 1516 N N . LEU A 1 201 ? 14.040 -7.135 -4.981 1.00 88.38 201 LEU A N 1
ATOM 1517 C CA . LEU A 1 201 ? 14.934 -8.223 -5.389 1.00 88.38 201 LEU A CA 1
ATOM 1518 C C . LEU A 1 201 ? 16.400 -7.785 -5.521 1.00 88.38 201 LEU A C 1
ATOM 1520 O O . LEU A 1 201 ? 17.243 -8.582 -5.913 1.00 88.38 201 LEU A O 1
ATOM 1524 N N . ARG A 1 202 ? 16.714 -6.520 -5.200 1.00 89.81 202 ARG A N 1
ATOM 1525 C CA . ARG A 1 202 ? 18.058 -5.921 -5.300 1.00 89.81 202 ARG A CA 1
ATOM 1526 C C . ARG A 1 202 ? 18.690 -6.027 -6.696 1.00 89.81 202 ARG A C 1
ATOM 1528 O O . ARG A 1 202 ? 19.908 -5.979 -6.836 1.00 89.81 202 ARG A O 1
ATOM 1535 N N . ILE A 1 203 ? 17.865 -6.101 -7.737 1.00 88.50 203 ILE A N 1
ATOM 1536 C CA . ILE A 1 203 ? 18.324 -6.156 -9.126 1.00 88.50 203 ILE A CA 1
ATOM 1537 C C . ILE A 1 203 ? 18.614 -4.726 -9.612 1.00 88.50 203 ILE A C 1
ATOM 1539 O O . ILE A 1 203 ? 17.822 -3.795 -9.409 1.00 88.50 203 ILE A O 1
ATOM 1543 N N . ARG A 1 204 ? 19.767 -4.519 -10.258 1.00 86.25 204 ARG A N 1
ATOM 1544 C CA . ARG A 1 204 ? 20.126 -3.219 -10.849 1.00 86.25 204 ARG A CA 1
ATOM 1545 C C . ARG A 1 204 ? 19.183 -2.896 -12.013 1.00 86.25 204 ARG A C 1
ATOM 1547 O O . ARG A 1 204 ? 18.745 -3.788 -12.727 1.00 86.25 204 ARG A O 1
ATOM 1554 N N . ALA A 1 205 ? 18.850 -1.619 -12.189 1.00 84.38 205 ALA A N 1
ATOM 1555 C CA . ALA A 1 205 ? 18.058 -1.192 -13.339 1.00 84.38 205 ALA A CA 1
ATOM 1556 C C . ALA A 1 205 ? 18.815 -1.480 -14.642 1.00 84.38 205 ALA A C 1
ATOM 1558 O O . ALA A 1 205 ? 20.025 -1.239 -14.710 1.00 84.38 205 ALA A O 1
ATOM 1559 N N . ALA A 1 206 ? 18.092 -1.933 -15.667 1.00 81.50 206 ALA A N 1
ATOM 1560 C CA . ALA A 1 206 ? 18.624 -1.943 -17.019 1.00 81.50 206 ALA A CA 1
ATOM 1561 C C . ALA A 1 206 ? 19.006 -0.508 -17.408 1.00 81.50 206 ALA A C 1
ATOM 1563 O O . ALA A 1 206 ? 18.300 0.450 -17.066 1.00 81.50 206 ALA A O 1
ATOM 1564 N N . LYS A 1 207 ? 20.143 -0.347 -18.088 1.00 73.56 207 LYS A N 1
ATOM 1565 C CA . LYS A 1 207 ? 20.530 0.966 -18.608 1.00 73.56 207 LYS A CA 1
ATOM 1566 C C . LYS A 1 207 ? 19.475 1.404 -19.634 1.00 73.56 207 LYS A C 1
ATOM 1568 O O . LYS A 1 207 ? 19.058 0.567 -20.433 1.00 73.56 207 LYS A O 1
ATOM 1573 N N . PRO A 1 208 ? 19.031 2.672 -19.623 1.00 64.69 208 PRO A N 1
ATOM 1574 C CA . PRO A 1 208 ? 18.183 3.183 -20.691 1.00 64.69 208 PRO A CA 1
ATOM 1575 C C . PRO A 1 208 ? 18.879 2.948 -22.032 1.00 64.69 208 PRO A C 1
ATOM 1577 O O . PRO A 1 208 ? 20.074 3.221 -22.141 1.00 64.69 208 PRO A O 1
ATOM 1580 N N . HIS A 1 209 ? 18.157 2.446 -23.033 1.00 64.62 209 HIS A N 1
ATOM 1581 C CA . HIS A 1 209 ? 18.700 2.404 -24.385 1.00 64.62 209 HIS A CA 1
ATOM 1582 C C . HIS A 1 209 ? 18.916 3.841 -24.860 1.00 64.62 209 HIS A C 1
ATOM 1584 O O . HIS A 1 209 ? 18.033 4.683 -24.690 1.00 64.62 209 HIS A O 1
ATOM 1590 N N . ASP A 1 210 ? 20.046 4.123 -25.503 1.00 68.31 210 ASP A N 1
ATOM 1591 C CA . ASP A 1 210 ? 20.404 5.458 -26.007 1.00 68.31 210 ASP A CA 1
ATOM 1592 C C . ASP A 1 210 ? 19.471 5.967 -27.136 1.00 68.31 210 ASP A C 1
ATOM 1594 O O . ASP A 1 210 ? 19.796 6.944 -27.810 1.00 68.31 210 ASP A O 1
ATOM 1598 N N . GLY A 1 211 ? 18.353 5.279 -27.398 1.00 71.19 211 GLY A N 1
ATOM 1599 C CA . GLY A 1 211 ? 17.423 5.519 -28.504 1.00 71.19 211 GLY A CA 1
ATOM 1600 C C . GLY A 1 211 ? 17.885 4.977 -29.860 1.00 71.19 211 GLY A C 1
ATOM 1601 O O . GLY A 1 211 ? 17.174 5.142 -30.841 1.00 71.19 211 GLY A O 1
ATOM 1602 N N . TRP A 1 212 ? 19.056 4.339 -29.924 1.00 77.31 212 TRP A N 1
ATOM 1603 C CA . TRP A 1 212 ? 19.631 3.764 -31.145 1.00 77.31 212 TRP A CA 1
ATOM 1604 C C . TRP A 1 212 ? 19.364 2.271 -31.211 1.00 77.31 212 TRP A C 1
ATOM 1606 O O . TRP A 1 212 ? 19.897 1.580 -30.359 1.00 77.31 212 TRP A O 1
ATOM 1616 N N . HIS A 1 213 ? 18.615 1.758 -32.178 1.00 80.88 213 HIS A N 1
ATOM 1617 C CA . HIS A 1 213 ? 18.439 0.314 -32.357 1.00 80.88 213 HIS A CA 1
ATOM 1618 C C . HIS A 1 213 ? 19.655 -0.310 -33.055 1.00 80.88 213 HIS A C 1
ATOM 1620 O O . HIS A 1 213 ? 20.476 0.390 -33.651 1.00 80.88 213 HIS A O 1
ATOM 1626 N N . ASN A 1 214 ? 19.783 -1.637 -32.998 1.00 82.00 214 ASN A N 1
ATOM 1627 C CA . ASN A 1 214 ? 20.868 -2.341 -33.690 1.00 82.00 214 ASN A CA 1
ATOM 1628 C C . ASN A 1 214 ? 20.834 -2.095 -35.209 1.00 82.00 214 ASN A C 1
ATOM 1630 O O . ASN A 1 214 ? 21.889 -1.916 -35.815 1.00 82.00 214 ASN A O 1
ATOM 1634 N N . ASP A 1 215 ? 19.640 -1.980 -35.793 1.00 81.25 215 ASP A N 1
ATOM 1635 C CA . ASP A 1 215 ? 19.453 -1.641 -37.208 1.00 81.25 215 ASP A CA 1
ATOM 1636 C C . ASP A 1 215 ? 19.969 -0.228 -37.524 1.00 81.25 215 ASP A C 1
ATOM 1638 O O . ASP A 1 215 ? 20.647 -0.008 -38.529 1.00 81.25 215 ASP A O 1
ATOM 1642 N N . ASP A 1 216 ? 19.741 0.723 -36.613 1.00 84.50 216 ASP A N 1
ATOM 1643 C CA . ASP A 1 216 ? 20.236 2.098 -36.731 1.00 84.50 216 ASP A CA 1
ATOM 1644 C C . ASP A 1 216 ? 21.768 2.148 -36.658 1.00 84.50 216 ASP A C 1
ATOM 1646 O O . ASP A 1 216 ? 22.409 2.946 -37.344 1.00 84.50 216 ASP A O 1
ATOM 1650 N N . ILE A 1 217 ? 22.366 1.281 -35.834 1.00 85.12 217 ILE A N 1
ATOM 1651 C CA . ILE A 1 217 ? 23.820 1.147 -35.699 1.00 85.12 217 ILE A CA 1
ATOM 1652 C C . ILE A 1 217 ? 24.423 0.502 -36.954 1.00 85.12 217 ILE A C 1
ATOM 1654 O O . ILE A 1 217 ? 25.472 0.957 -37.405 1.00 85.12 217 ILE A O 1
ATOM 1658 N N . ALA A 1 218 ? 23.756 -0.483 -37.563 1.00 85.75 218 ALA A N 1
ATOM 1659 C CA . ALA A 1 218 ? 24.199 -1.122 -38.807 1.00 85.75 218 ALA A CA 1
ATOM 1660 C C . ALA A 1 218 ? 24.225 -0.154 -40.010 1.00 85.75 218 ALA A C 1
ATOM 1662 O O . ALA A 1 218 ? 24.994 -0.334 -40.959 1.00 85.75 218 ALA A O 1
ATOM 1663 N N . LEU A 1 219 ? 23.424 0.917 -39.969 1.00 84.69 219 LEU A N 1
ATOM 1664 C CA . LEU A 1 219 ? 23.455 1.986 -40.972 1.00 84.69 219 LEU A CA 1
ATOM 1665 C C . LEU A 1 219 ? 24.684 2.903 -40.831 1.00 84.69 219 LEU A C 1
ATOM 1667 O O . LEU A 1 219 ? 25.115 3.514 -41.818 1.00 84.69 219 LEU A O 1
ATOM 1671 N N . LEU A 1 220 ? 25.272 3.004 -39.632 1.00 83.81 220 LEU A N 1
ATOM 1672 C CA . LEU A 1 220 ? 26.443 3.843 -39.379 1.00 83.81 220 LEU A CA 1
ATOM 1673 C C . LEU A 1 220 ? 27.667 3.273 -40.104 1.00 83.81 220 LEU A C 1
ATOM 1675 O O . LEU A 1 220 ? 28.102 2.157 -39.856 1.00 83.81 220 LEU A O 1
ATOM 1679 N N . GLY A 1 221 ? 28.257 4.069 -40.997 1.00 80.06 221 GLY A N 1
ATOM 1680 C CA . GLY A 1 221 ? 29.422 3.661 -41.783 1.00 80.06 221 GLY A CA 1
ATOM 1681 C C . GLY A 1 221 ? 29.084 2.962 -43.103 1.00 80.06 221 GLY A C 1
ATOM 1682 O O . GLY A 1 221 ? 29.972 2.857 -43.942 1.00 80.06 221 GLY A O 1
ATOM 1683 N N . THR A 1 222 ? 27.835 2.560 -43.342 1.00 85.88 222 THR A N 1
ATOM 1684 C CA . THR A 1 222 ? 27.393 2.037 -44.651 1.00 85.88 222 THR A CA 1
ATOM 1685 C C . THR A 1 222 ? 27.080 3.174 -45.626 1.00 85.88 222 THR A C 1
ATOM 1687 O O . THR A 1 222 ? 27.416 3.114 -46.804 1.00 85.88 222 THR A O 1
ATOM 1690 N N . MET A 1 223 ? 26.489 4.259 -45.123 1.00 82.56 223 MET A N 1
ATOM 1691 C CA . MET A 1 223 ? 26.144 5.458 -45.894 1.00 82.56 223 MET A CA 1
ATOM 1692 C C . MET A 1 223 ? 26.609 6.729 -45.173 1.00 82.56 223 MET A C 1
ATOM 1694 O O . MET A 1 223 ? 27.110 6.673 -44.048 1.00 82.56 223 MET A O 1
ATOM 1698 N N . SER A 1 224 ? 26.528 7.887 -45.836 1.00 87.00 224 SER A N 1
ATOM 1699 C CA . SER A 1 224 ? 26.987 9.145 -45.230 1.00 87.00 224 SER A CA 1
ATOM 1700 C C . SER A 1 224 ? 26.152 9.530 -44.003 1.00 87.00 224 SER A C 1
ATOM 1702 O O . SER A 1 224 ? 24.941 9.308 -43.975 1.00 87.00 224 SER A O 1
ATOM 1704 N N . ASP A 1 225 ? 26.777 10.177 -43.011 1.00 87.06 225 ASP A N 1
ATOM 1705 C CA . ASP A 1 225 ? 26.101 10.624 -41.780 1.00 87.06 225 ASP A CA 1
ATOM 1706 C C . ASP A 1 225 ? 24.851 11.494 -42.076 1.00 87.06 225 ASP A C 1
ATOM 1708 O O . ASP A 1 225 ? 23.921 11.527 -41.275 1.00 87.06 225 ASP A O 1
ATOM 1712 N N . ALA A 1 226 ? 24.808 12.189 -43.223 1.00 85.69 226 ALA A N 1
ATOM 1713 C CA . ALA A 1 226 ? 23.655 12.980 -43.668 1.00 85.69 226 ALA A CA 1
ATOM 1714 C C . ALA A 1 226 ? 22.482 12.113 -44.165 1.00 85.69 226 ALA A C 1
ATOM 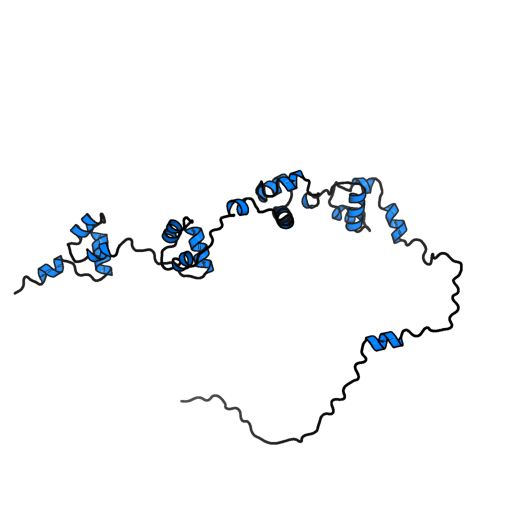1716 O O . ALA A 1 226 ? 21.332 12.411 -43.858 1.00 85.69 226 ALA A O 1
ATOM 1717 N N . GLN A 1 227 ? 22.768 11.025 -44.883 1.00 87.19 227 GLN A N 1
ATOM 1718 C CA . GLN A 1 227 ? 21.747 10.089 -45.364 1.00 87.19 227 GLN A CA 1
ATOM 1719 C C . GLN A 1 227 ? 21.167 9.254 -44.218 1.00 87.19 227 GLN A C 1
ATOM 1721 O O . GLN A 1 227 ? 19.953 9.082 -44.145 1.00 87.19 227 GLN A O 1
ATOM 1726 N N . VAL A 1 228 ? 22.009 8.809 -43.273 1.00 87.31 228 VAL A N 1
ATOM 1727 C CA . VAL A 1 228 ? 21.532 8.131 -42.051 1.00 87.31 228 VAL A CA 1
ATOM 1728 C C . VAL A 1 228 ? 20.622 9.060 -41.245 1.00 87.31 228 VAL A C 1
ATOM 1730 O O . VAL A 1 228 ? 19.554 8.653 -40.802 1.00 87.31 228 VAL A O 1
ATOM 1733 N N . ALA A 1 229 ? 21.013 10.329 -41.097 1.00 88.31 229 ALA A N 1
ATOM 1734 C CA . ALA A 1 229 ? 20.223 11.339 -40.397 1.00 88.31 229 ALA A CA 1
ATOM 1735 C C . ALA A 1 229 ? 18.832 11.531 -41.019 1.00 88.31 229 ALA A C 1
ATOM 1737 O O . ALA A 1 229 ? 17.835 11.544 -40.302 1.00 88.31 229 ALA A O 1
ATOM 1738 N N . GLN A 1 230 ? 18.764 11.625 -42.349 1.00 88.00 230 GLN A N 1
ATOM 1739 C CA . GLN A 1 230 ? 17.504 11.761 -43.075 1.00 88.00 230 GLN A CA 1
ATOM 1740 C C . GLN A 1 230 ? 16.614 10.520 -42.924 1.00 88.00 230 GLN A C 1
ATOM 1742 O O . GLN A 1 230 ? 15.413 10.657 -42.717 1.00 88.00 230 GLN A O 1
ATOM 1747 N N . ARG A 1 231 ? 17.201 9.318 -42.974 1.00 86.69 231 ARG A N 1
ATOM 1748 C CA . ARG A 1 231 ? 16.466 8.049 -42.870 1.00 86.69 231 ARG A CA 1
ATOM 1749 C C . ARG A 1 231 ? 15.909 7.789 -41.469 1.00 86.69 231 ARG A C 1
ATOM 1751 O O . ARG A 1 231 ? 14.820 7.247 -41.347 1.00 86.69 231 ARG A O 1
ATOM 1758 N N . LEU A 1 232 ? 16.648 8.184 -40.434 1.00 84.50 232 LEU A N 1
ATOM 1759 C CA . LEU A 1 232 ? 16.254 8.008 -39.033 1.00 84.50 232 LEU A CA 1
ATOM 1760 C C . LEU A 1 232 ? 15.480 9.210 -38.465 1.00 84.50 232 LEU A C 1
ATOM 1762 O O . LEU A 1 232 ? 15.070 9.183 -37.309 1.00 84.50 232 LEU A O 1
ATOM 1766 N N . GLY A 1 233 ? 15.315 10.292 -39.235 1.00 84.94 233 GLY A N 1
ATOM 1767 C CA . GLY A 1 233 ? 14.674 11.524 -38.762 1.00 84.94 233 GLY A CA 1
ATOM 1768 C C . GLY A 1 233 ? 15.436 12.228 -37.628 1.00 84.94 233 GLY A C 1
ATOM 1769 O O . GLY A 1 233 ? 14.859 13.022 -36.886 1.00 84.94 233 GLY A O 1
ATOM 1770 N N . VAL A 1 234 ? 16.734 11.950 -37.469 1.00 86.62 234 VAL A N 1
ATOM 1771 C CA . VAL A 1 234 ? 17.585 12.519 -36.412 1.00 86.62 234 VAL A CA 1
ATOM 1772 C C . VAL A 1 234 ? 18.527 13.575 -36.980 1.00 86.62 234 VAL A C 1
ATOM 1774 O O . VAL A 1 234 ? 18.926 13.533 -38.139 1.00 86.62 234 VAL A O 1
ATOM 1777 N N . LYS A 1 235 ? 18.954 14.543 -36.162 1.00 90.38 235 LYS A N 1
ATOM 1778 C CA . LYS A 1 235 ? 19.900 15.570 -36.626 1.00 90.38 235 LYS A CA 1
ATOM 1779 C C . LYS A 1 235 ? 21.272 14.952 -36.931 1.00 90.38 235 LYS A C 1
ATOM 1781 O O . LYS A 1 235 ? 21.800 14.179 -36.134 1.00 90.38 235 LYS A O 1
ATOM 1786 N N . ARG A 1 236 ? 21.910 15.386 -38.027 1.00 88.88 236 ARG A N 1
ATOM 1787 C CA . ARG A 1 236 ? 23.237 14.914 -38.493 1.00 88.88 236 ARG A CA 1
ATOM 1788 C C . ARG A 1 236 ? 24.293 14.806 -37.388 1.00 88.88 236 ARG A C 1
ATOM 1790 O O . ARG A 1 236 ? 25.016 13.819 -37.321 1.00 88.88 236 ARG A O 1
ATOM 1797 N N . HIS A 1 237 ? 24.375 15.794 -36.496 1.00 88.69 237 HIS A N 1
ATOM 1798 C CA . HIS A 1 237 ? 25.373 15.791 -35.423 1.00 88.69 237 HIS A CA 1
ATOM 1799 C C . HIS A 1 237 ? 25.158 14.663 -34.393 1.00 88.69 237 HIS A C 1
ATOM 1801 O O . HIS A 1 237 ? 26.124 14.219 -33.777 1.00 88.69 237 HIS A O 1
ATOM 1807 N N . VAL A 1 238 ? 23.924 14.169 -34.219 1.00 88.81 238 VAL A N 1
ATOM 1808 C CA . VAL A 1 238 ? 23.595 13.046 -33.322 1.00 88.81 238 VAL A CA 1
ATOM 1809 C C . VAL A 1 238 ? 24.159 11.742 -33.889 1.00 88.81 238 VAL A C 1
ATOM 1811 O O . VAL A 1 238 ? 24.788 10.981 -33.155 1.00 88.81 238 VAL A O 1
ATOM 1814 N N . VAL A 1 239 ? 24.028 11.547 -35.206 1.00 87.56 239 VAL A N 1
ATOM 1815 C CA . VAL A 1 239 ? 24.631 10.435 -35.961 1.00 87.56 239 VAL A CA 1
ATOM 1816 C C . VAL A 1 239 ? 26.152 10.487 -35.872 1.00 87.56 239 VAL A C 1
ATOM 1818 O O . VAL A 1 239 ? 26.782 9.512 -35.474 1.00 87.56 239 VAL A O 1
ATOM 1821 N N . THR A 1 240 ? 26.756 11.646 -36.160 1.00 87.50 240 THR A N 1
ATOM 1822 C CA . THR A 1 240 ? 28.214 11.815 -36.086 1.00 87.50 240 THR A CA 1
ATOM 1823 C C . THR A 1 240 ? 28.744 11.559 -34.676 1.00 87.50 240 THR A C 1
ATOM 1825 O O . THR A 1 240 ? 29.787 10.923 -34.519 1.00 87.50 240 THR A O 1
ATOM 1828 N N . ARG A 1 241 ? 28.030 12.012 -33.637 1.00 88.38 241 ARG A N 1
ATOM 1829 C CA . ARG A 1 241 ? 28.385 11.739 -32.240 1.00 88.38 241 ARG A CA 1
ATOM 1830 C C . ARG A 1 241 ? 28.320 10.244 -31.933 1.00 88.38 241 ARG A C 1
ATOM 1832 O O . ARG A 1 241 ? 29.294 9.713 -31.410 1.00 88.38 241 ARG A O 1
ATOM 1839 N N . LYS A 1 242 ? 27.224 9.558 -32.284 1.00 88.19 242 LYS A N 1
ATOM 1840 C CA . LYS A 1 242 ? 27.078 8.113 -32.039 1.00 88.19 242 LYS A CA 1
ATOM 1841 C C . LYS A 1 242 ? 28.131 7.303 -32.799 1.00 88.19 242 LYS A C 1
ATOM 1843 O O . LYS A 1 242 ? 28.780 6.454 -32.200 1.00 88.19 242 LYS A O 1
ATOM 1848 N N . ARG A 1 243 ? 28.387 7.643 -34.066 1.00 88.94 243 ARG A N 1
ATOM 1849 C CA . ARG A 1 243 ? 29.457 7.061 -34.890 1.00 88.94 243 ARG A CA 1
ATOM 1850 C C . ARG A 1 243 ? 30.829 7.179 -34.215 1.00 88.94 243 ARG A C 1
ATOM 1852 O O . ARG A 1 243 ? 31.559 6.197 -34.160 1.00 88.94 243 ARG A O 1
ATOM 1859 N N . ARG A 1 244 ? 31.175 8.364 -33.689 1.00 87.31 244 ARG A N 1
ATOM 1860 C CA . ARG A 1 244 ? 32.446 8.605 -32.979 1.00 87.31 244 ARG A CA 1
ATOM 1861 C C . ARG A 1 244 ? 32.549 7.803 -31.681 1.00 87.31 244 ARG A C 1
ATOM 1863 O O . ARG A 1 244 ? 33.601 7.235 -31.430 1.00 87.31 244 ARG A O 1
ATOM 1870 N N . VAL A 1 245 ? 31.470 7.726 -30.898 1.00 87.69 245 VAL A N 1
ATOM 1871 C CA . VAL A 1 245 ? 31.417 6.910 -29.668 1.00 87.69 245 VAL A CA 1
ATOM 1872 C C . VAL A 1 245 ? 31.635 5.426 -29.976 1.00 87.69 245 VAL A C 1
ATOM 1874 O O . VAL A 1 245 ? 32.301 4.741 -29.211 1.00 87.69 245 VAL A O 1
ATOM 1877 N N . LEU A 1 246 ? 31.110 4.944 -31.105 1.00 86.12 246 LEU A N 1
ATOM 1878 C CA . LEU A 1 246 ? 31.281 3.562 -31.561 1.00 86.12 246 LEU A CA 1
ATOM 1879 C C . LEU A 1 246 ? 32.574 3.328 -32.367 1.00 86.12 246 LEU A C 1
ATOM 1881 O O . LEU A 1 246 ? 32.801 2.215 -32.826 1.00 86.12 246 LEU A O 1
ATOM 1885 N N . GLY A 1 247 ? 33.409 4.353 -32.579 1.00 86.19 247 GLY A N 1
ATOM 1886 C CA . GLY A 1 247 ? 34.669 4.235 -33.325 1.00 86.19 247 GLY A CA 1
ATOM 1887 C C . GLY A 1 247 ? 34.524 3.938 -34.825 1.00 86.19 247 GLY A C 1
ATOM 1888 O O . GLY A 1 247 ? 35.508 3.612 -35.483 1.00 86.19 247 GLY A O 1
ATOM 1889 N N . ILE A 1 248 ? 33.324 4.060 -35.399 1.00 85.75 248 ILE A N 1
ATOM 1890 C CA . ILE A 1 248 ? 33.063 3.684 -36.795 1.00 85.75 248 ILE A CA 1
ATOM 1891 C C . ILE A 1 248 ? 33.591 4.786 -37.743 1.00 85.75 248 ILE A C 1
ATOM 1893 O O . ILE A 1 248 ? 33.219 5.957 -37.603 1.00 85.75 248 ILE A O 1
ATOM 1897 N N . PRO A 1 249 ? 34.440 4.486 -38.742 1.00 77.50 249 PRO A N 1
ATOM 1898 C CA . PRO A 1 249 ? 34.946 5.491 -39.677 1.00 77.50 249 PRO A CA 1
ATOM 1899 C C . PRO A 1 249 ? 33.850 5.995 -40.630 1.00 77.50 249 PRO A C 1
ATOM 1901 O O . PRO A 1 249 ? 32.965 5.256 -41.059 1.00 77.50 249 PRO A O 1
ATOM 1904 N N . SER A 1 250 ? 33.903 7.284 -40.981 1.00 78.38 250 SER A N 1
ATOM 1905 C CA . SER A 1 250 ? 32.948 7.881 -41.924 1.00 78.38 250 SER A CA 1
ATOM 1906 C C . SER A 1 250 ? 33.210 7.368 -43.338 1.00 78.38 250 SER A C 1
ATOM 1908 O O . SER A 1 250 ? 34.361 7.183 -43.732 1.00 78.38 250 SER A O 1
ATOM 1910 N N . THR A 1 251 ? 32.158 7.214 -44.138 1.00 73.31 251 THR A N 1
ATOM 1911 C CA . THR A 1 251 ? 32.269 6.859 -45.562 1.00 73.31 251 THR A CA 1
ATOM 1912 C C . THR A 1 251 ? 33.099 7.869 -46.364 1.00 73.31 251 THR A C 1
ATOM 1914 O O . THR A 1 251 ? 33.821 7.467 -47.268 1.00 73.31 251 THR A O 1
ATOM 1917 N N . ARG A 1 252 ? 33.114 9.152 -45.968 1.00 64.94 252 ARG A N 1
ATOM 1918 C CA . ARG A 1 252 ? 33.973 10.190 -46.577 1.00 64.94 252 ARG A CA 1
ATOM 1919 C C . ARG A 1 252 ? 35.472 10.010 -46.308 1.00 64.94 252 ARG A C 1
ATOM 1921 O O . ARG A 1 252 ? 36.286 10.490 -47.085 1.00 64.94 252 ARG A O 1
ATOM 1928 N N . ALA A 1 253 ? 35.847 9.336 -45.218 1.00 56.66 253 ALA A N 1
ATOM 1929 C CA . ALA A 1 253 ? 37.252 9.041 -44.931 1.00 56.66 253 ALA A CA 1
ATOM 1930 C C . ALA A 1 253 ? 37.778 7.890 -45.809 1.00 56.66 253 ALA A C 1
ATOM 1932 O O . ALA A 1 253 ? 38.958 7.864 -46.139 1.00 56.66 253 ALA A O 1
ATOM 1933 N N . ARG A 1 254 ? 36.894 6.975 -46.242 1.00 54.03 254 ARG A N 1
ATOM 1934 C CA . ARG A 1 254 ? 37.247 5.855 -47.132 1.00 54.03 254 ARG A CA 1
ATOM 1935 C C . ARG A 1 254 ? 37.501 6.289 -48.575 1.00 54.03 254 ARG A C 1
ATOM 1937 O O . ARG A 1 254 ? 38.404 5.756 -49.202 1.00 54.03 254 ARG A O 1
ATOM 1944 N N . SER A 1 255 ? 36.778 7.290 -49.075 1.00 51.03 255 SER A N 1
ATOM 1945 C CA . SER A 1 255 ? 36.992 7.825 -50.428 1.00 51.03 255 SER A CA 1
ATOM 1946 C C . SER A 1 255 ? 38.309 8.594 -50.593 1.00 51.03 255 SER A C 1
ATOM 1948 O O . SER A 1 255 ? 38.760 8.761 -51.715 1.00 51.03 255 SER A O 1
ATOM 1950 N N . CYS A 1 256 ? 38.944 9.047 -49.505 1.00 43.19 256 CYS A N 1
ATOM 1951 C CA . CYS A 1 256 ? 40.236 9.743 -49.579 1.00 43.19 256 CYS A CA 1
ATOM 1952 C C . CYS A 1 256 ? 41.425 8.765 -49.685 1.00 43.19 256 CYS A C 1
ATOM 1954 O O . CYS A 1 256 ? 42.432 9.078 -50.306 1.00 43.19 256 CYS A O 1
ATOM 1956 N N . ALA A 1 257 ? 41.297 7.554 -49.129 1.00 46.84 257 ALA A N 1
ATOM 1957 C CA . ALA A 1 257 ? 42.358 6.543 -49.149 1.00 46.84 257 ALA A CA 1
ATOM 1958 C C . ALA A 1 257 ? 42.491 5.800 -50.496 1.00 46.84 257 ALA A C 1
ATOM 1960 O O . ALA A 1 257 ? 43.479 5.106 -50.709 1.00 46.84 257 ALA A O 1
ATOM 1961 N N . ALA A 1 258 ? 41.511 5.932 -51.397 1.00 46.94 258 ALA A N 1
ATOM 1962 C CA . ALA A 1 258 ? 41.485 5.242 -52.690 1.00 46.94 258 ALA A CA 1
ATOM 1963 C C . ALA A 1 258 ? 42.002 6.090 -53.873 1.00 46.94 258 ALA A C 1
ATOM 1965 O O . ALA A 1 258 ? 42.150 5.555 -54.964 1.00 46.94 258 ALA A O 1
ATOM 1966 N N . SER A 1 259 ? 42.299 7.381 -53.669 1.00 44.16 259 SER A N 1
ATOM 1967 C CA . SER A 1 259 ? 42.666 8.324 -54.748 1.00 44.16 259 SER A CA 1
ATOM 1968 C C . SER A 1 259 ? 44.163 8.670 -54.810 1.00 44.16 259 SER A C 1
ATOM 1970 O O . SER A 1 259 ? 44.552 9.638 -55.462 1.00 44.16 259 SER A O 1
ATOM 1972 N N . HIS A 1 260 ? 45.017 7.906 -54.128 1.00 47.59 260 HIS A N 1
ATOM 1973 C CA . HIS A 1 260 ? 46.476 7.971 -54.260 1.00 47.59 260 HIS A CA 1
ATOM 1974 C C . HIS A 1 260 ? 47.004 6.588 -54.640 1.00 47.59 260 HIS A C 1
ATOM 1976 O O . HIS A 1 260 ? 47.516 5.848 -53.797 1.00 47.59 260 HIS A O 1
ATOM 1982 N N . ARG A 1 261 ? 46.831 6.219 -55.907 1.00 35.81 261 ARG A N 1
ATOM 1983 C CA . ARG A 1 261 ? 47.658 5.216 -56.566 1.00 35.81 261 ARG A CA 1
ATOM 1984 C C . ARG A 1 261 ? 47.702 5.497 -58.059 1.00 35.81 261 ARG A C 1
ATOM 1986 O O . ARG A 1 261 ? 46.647 5.910 -58.585 1.00 35.81 261 ARG A O 1
#

Sequence (261 aa):
MKDAVTGRDFARLGPGADAPRETAEKPTLRFDQLIAQLAAPASGVADPSHGQAGRRYGPSIREASKDRQWTPENIALLGTMADAQVAKRIGGISFITVQKKRQALGIPPATPASRPWTPEHIAMLGARSDAELARLTGRSTKAVNQKRIKLGIPSVCEQRSAGRHKWTLEHLSMLGTLPDKEVGARIGLSAYTVCIKRRSLRIRAAKPHDGWHNDDIALLGTMSDAQVAQRLGVKRHVVTRKRRVLGIPSTRARSCAASHR

Organism: NCBI:txid2913261

Secondary structure (DSSP, 8-state):
------PPP---------------------HHHHHHHH-S---------SS----SSPSPHHHHHHHHT--HHHHHTBTTB-HHHHHHHH-S--HHHHHHHHHHTTPPPSSGGGSPPPHHHHHHBTTB-HHHHHHHHT--HHHHHHHHHHTTPPPHHHHHTTT-----HHHHHHBTTB-HHHHHHHHT--HHHHHHHHHHTTPPPPPPP-S--HHHHHHBTTB-HHHHHHHHT--HHHHHHHHHHTTPPPHHHHTTTTS--

pLDDT: mean 73.21, std 16.38, range [35.81, 91.94]

Foldseek 3Di:
DDDDDDDDDDDDDDDDDDDDPPPPDDPPDDPVVVVVVVPDDPPDDDDPDPPDDDDPDDQPPLRVVVVVLDDPVLVVCFLQDALVVSCVVSDPDDSVNSVVVSVVVVHAGVQLQRGDQDPVLVVCAQVDALVVSCVVSVHDSVSSVVVCVVVVHQHVVCVVCVPVDDCDPVLVVVQLVPALPVSCVVSVHDSVVSVVVSVVVVHDGHDPDPPADPVLVVVQQVAALVVSCVVVVHDSVVSVVVCVVVVHDGVVVVVVVVPPD